Protein 6XRO (pdb70)

Solvent-accessible surface area: 9402 Å² total; per-residue (Å²): 216,83,20,6,89,29,0,135,91,26,37,71,27,0,67,89,16,32,91,30,2,111,131,104,26,41,134,70,11,4,82,168,35,0,20,20,59,58,94,103,28,104,163,51,148,89,11,55,67,22,4,5,33,0,4,31,44,112,87,21,10,107,72,8,17,93,20,0,109,90,1,0,1,8,0,8,121,119,45,28,40,40,62,0,75,68,0,14,86,56,0,4,64,74,4,0,112,31,2,45,126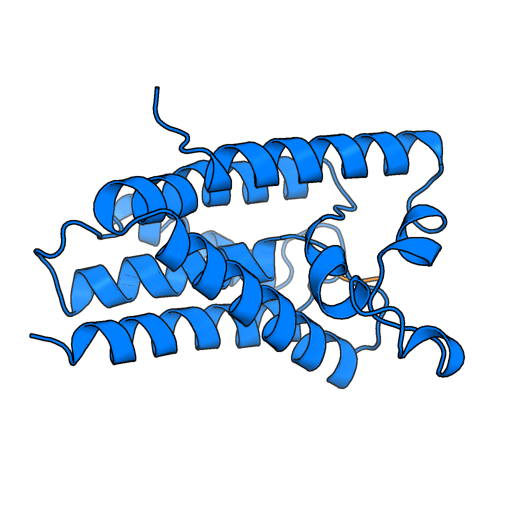,137,45,21,25,102,4,4,15,0,11,4,1,0,9,0,1,2,3,0,2,91,31,24,5,111,111,30,83,180,35,38,0,128,11,101,213,32,60,38,91,122,0,88,101,35,36,64,10,0,144,134,64,127,32,81,61,49,14,2,63,2,8,8,88,10,0,47,54,11,0,58,54,29,0,94,85,22,10,108,114,136,87,68,12

Structure (mmCIF, N/CA/C/O backbone):
data_6XRO
#
_entry.id   6XRO
#
_cell.length_a   111.710
_cell.length_b   111.710
_cell.length_c   124.380
_cell.angle_alpha   90.000
_cell.angle_beta   90.000
_cell.angle_gamma   120.000
#
_symmetry.space_group_name_H-M   'H 3 2'
#
loop_
_entity.id
_entity.type
_entity.pdbx_description
1 polymer 'Rhomboid protease GlpG'
2 polymer 'peptide boronate inhibitor'
3 non-polymer 'CHLORIDE ION'
4 non-polymer 'SODIUM ION'
5 water water
#
loop_
_atom_site.group_PDB
_atom_site.id
_atom_site.type_symbol
_atom_site.label_atom_id
_atom_site.label_alt_id
_atom_site.label_comp_id
_atom_site.label_asym_id
_atom_site.label_entity_id
_atom_site.label_seq_id
_atom_site.pdbx_PDB_ins_code
_atom_site.Cartn_x
_atom_site.Cartn_y
_atom_site.Cartn_z
_atom_site.occupancy
_atom_site.B_iso_or_equiv
_atom_site.auth_seq_id
_atom_site.auth_comp_id
_atom_site.auth_asym_id
_atom_site.auth_atom_id
_atom_site.pdbx_PDB_model_num
ATOM 1 N N . GLU A 1 26 ? -11.181 5.813 -37.247 1.00 60.62 91 GLU A N 1
ATOM 2 C CA . GLU A 1 26 ? -11.751 5.342 -35.987 1.00 70.80 91 GLU A CA 1
ATOM 3 C C . GLU A 1 26 ? -11.358 3.908 -35.657 1.00 62.13 91 GLU A C 1
ATOM 4 O O . GLU A 1 26 ? -10.286 3.437 -36.049 1.00 73.98 91 GLU A O 1
ATOM 10 N N . ARG A 1 27 ? -12.259 3.227 -34.943 1.00 59.12 92 ARG A N 1
ATOM 11 C CA . ARG A 1 27 ? -12.017 1.923 -34.329 1.00 69.87 92 ARG A CA 1
ATOM 12 C C . ARG A 1 27 ? -13.265 1.471 -33.572 1.00 69.12 92 ARG A C 1
ATOM 13 O O . ARG A 1 27 ? -13.688 0.315 -33.686 1.00 72.58 92 ARG A O 1
ATOM 21 N N . ALA A 1 28 ? -13.866 2.381 -32.805 1.00 57.79 93 ALA A N 1
ATOM 22 C CA . ALA A 1 28 ? -14.987 2.059 -31.922 1.00 62.50 93 ALA A CA 1
ATOM 23 C C . ALA A 1 28 ? -16.318 2.241 -32.658 1.00 48.94 93 ALA A C 1
ATOM 24 O O . ALA A 1 28 ? -16.745 3.373 -32.916 1.00 41.06 93 ALA A O 1
ATOM 26 N N . GLY A 1 29 ? -16.986 1.127 -32.976 1.00 36.77 94 GLY A N 1
ATOM 27 C CA . GLY A 1 29 ? -18.374 1.159 -33.385 1.00 31.23 94 GLY A CA 1
ATOM 28 C C . GLY A 1 29 ? -19.266 1.724 -32.295 1.00 30.94 94 GLY A C 1
ATOM 29 O O . GLY A 1 29 ? -18.820 2.014 -31.177 1.00 31.35 94 GLY A O 1
ATOM 30 N N . PRO A 1 30 ? -20.556 1.893 -32.596 1.00 31.85 95 PRO A N 1
ATOM 31 C CA . PRO A 1 30 ? -21.454 2.499 -31.600 1.00 20.45 95 PRO A CA 1
ATOM 32 C C . PRO A 1 30 ? -21.636 1.673 -30.331 1.00 27.95 95 PRO A C 1
ATOM 33 O O . PRO A 1 30 ? -21.764 2.252 -29.247 1.00 33.22 95 PRO A O 1
ATOM 37 N N . VAL A 1 31 ? -21.688 0.342 -30.423 1.00 27.38 96 VAL A N 1
ATOM 38 C CA . VAL A 1 31 ? -21.879 -0.457 -29.212 1.00 29.25 96 VAL A CA 1
ATOM 39 C C . VAL A 1 31 ? -20.640 -0.372 -28.325 1.00 22.21 96 VAL A C 1
ATOM 40 O O . VAL A 1 31 ? -20.735 -0.102 -27.123 1.00 22.31 96 VAL A O 1
ATOM 44 N N . THR A 1 32 ? -19.457 -0.581 -28.910 1.00 21.54 97 THR A N 1
ATOM 45 C CA . THR A 1 32 ? -18.218 -0.393 -28.157 1.00 25.37 97 THR A CA 1
ATOM 46 C C . THR A 1 32 ? -18.164 0.979 -27.497 1.00 25.57 97 THR A C 1
ATOM 47 O O . THR A 1 32 ? -17.824 1.102 -26.314 1.00 24.93 97 THR A O 1
ATOM 51 N N . TRP A 1 33 ? -18.536 2.015 -28.250 1.00 25.62 98 TRP A N 1
ATOM 52 C CA . TRP A 1 33 ? -18.454 3.393 -27.783 1.00 24.66 98 TRP A CA 1
ATOM 53 C C . TRP A 1 33 ? -19.428 3.660 -26.641 1.00 20.84 98 TRP A C 1
ATOM 54 O O . TRP A 1 33 ? -19.067 4.264 -25.628 1.00 24.00 98 TRP A O 1
ATOM 65 N N . VAL A 1 34 ? -20.681 3.239 -26.801 1.00 22.54 99 VAL A N 1
ATOM 66 C CA . VAL A 1 34 ? -21.706 3.588 -25.828 1.00 24.32 99 VAL A CA 1
ATOM 67 C C . VAL A 1 34 ? -21.443 2.902 -24.491 1.00 18.06 99 VAL A C 1
ATOM 68 O O . VAL A 1 34 ? -21.648 3.492 -23.431 1.00 17.71 99 VAL A O 1
ATOM 72 N N . MET A 1 35 ? -20.954 1.662 -24.519 1.00 18.99 100 MET A N 1
ATOM 73 C CA . MET A 1 35 ? -20.576 0.994 -23.278 1.00 20.80 100 MET A CA 1
ATOM 74 C C . MET A 1 35 ? -19.467 1.741 -22.540 1.00 21.28 100 MET A C 1
ATOM 75 O O . MET A 1 35 ? -19.533 1.895 -21.309 1.00 22.58 100 MET A O 1
ATOM 80 N N . MET A 1 36 ? -18.420 2.183 -23.268 1.00 21.41 101 MET A N 1
ATOM 81 C CA . MET A 1 36 ? -17.333 2.963 -22.652 1.00 24.05 101 MET A CA 1
ATOM 82 C C . MET A 1 36 ? -17.869 4.234 -22.006 1.00 23.48 101 MET A C 1
ATOM 83 O O . MET A 1 36 ? -17.619 4.511 -20.823 1.00 21.51 101 MET A O 1
ATOM 88 N N . ILE A 1 37 ? -18.637 5.006 -22.769 1.00 19.07 102 ILE A N 1
ATOM 89 C CA . ILE A 1 37 ? -19.280 6.201 -22.232 1.00 20.30 102 ILE A CA 1
ATOM 90 C C . ILE A 1 37 ? -20.096 5.863 -20.993 1.00 23.74 102 ILE A C 1
ATOM 91 O O . ILE A 1 37 ? -20.014 6.544 -19.963 1.00 25.54 102 ILE A O 1
ATOM 96 N N . ALA A 1 38 ? -20.908 4.801 -21.083 1.00 23.48 103 ALA A N 1
ATOM 97 C CA . ALA A 1 38 ? -21.778 4.432 -19.975 1.00 19.68 103 ALA A CA 1
ATOM 98 C C . ALA A 1 38 ? -20.977 4.066 -18.732 1.00 17.10 103 ALA A C 1
ATOM 99 O O . ALA A 1 38 ? -21.346 4.447 -17.621 1.00 22.70 103 ALA A O 1
ATOM 101 N N . CYS A 1 39 ? -19.881 3.323 -18.894 1.00 20.55 104 CYS A N 1
ATOM 102 C CA . CYS A 1 39 ? -19.054 2.976 -17.738 1.00 23.98 104 CYS A CA 1
ATOM 103 C C . CYS A 1 39 ? -18.399 4.210 -17.128 1.00 21.57 104 CYS A C 1
ATOM 104 O O . CYS A 1 39 ? -18.277 4.316 -15.896 1.00 17.32 104 CYS A O 1
ATOM 107 N N . VAL A 1 40 ? -17.990 5.158 -17.975 1.00 18.15 105 VAL A N 1
ATOM 108 C CA . VAL A 1 40 ? -17.345 6.367 -17.476 1.00 20.50 105 VAL A CA 1
ATOM 109 C C . VAL A 1 40 ? -18.348 7.228 -16.724 1.00 22.68 105 VAL A C 1
ATOM 110 O O . VAL A 1 40 ? -18.085 7.681 -15.602 1.00 19.12 105 VAL A O 1
ATOM 114 N N . VAL A 1 41 ? -19.526 7.440 -17.315 1.00 22.17 106 VAL A N 1
ATOM 115 C CA . VAL A 1 41 ? -20.562 8.213 -16.632 1.00 22.18 106 VAL A CA 1
ATOM 116 C C . VAL A 1 41 ? -20.905 7.592 -15.280 1.00 23.53 106 VAL A C 1
ATOM 117 O O . VAL A 1 41 ? -20.988 8.294 -14.266 1.00 22.51 106 VAL A O 1
ATOM 121 N N . VAL A 1 42 ? -21.130 6.268 -15.244 1.00 16.49 107 VAL A N 1
ATOM 122 C CA . VAL A 1 42 ? -21.439 5.629 -13.966 1.00 20.18 107 VAL A CA 1
ATOM 123 C C . VAL A 1 42 ? -20.290 5.816 -12.978 1.00 19.61 107 VAL A C 1
ATOM 124 O O . VAL A 1 42 ? -20.517 6.103 -11.800 1.00 16.61 107 VAL A O 1
ATOM 128 N N . PHE A 1 43 ? -19.043 5.642 -13.437 1.00 17.93 108 PHE A N 1
ATOM 129 C CA . PHE A 1 43 ? -17.889 5.782 -12.546 1.00 18.49 108 PHE A CA 1
ATOM 130 C C . PHE A 1 43 ? -17.822 7.181 -11.936 1.00 19.16 108 PHE A C 1
ATOM 131 O O . PHE A 1 43 ? -17.519 7.337 -10.745 1.00 17.94 108 PHE A O 1
ATOM 139 N N . ILE A 1 44 ? -18.086 8.212 -12.740 1.00 15.29 109 ILE A N 1
ATOM 140 C CA . ILE A 1 44 ? -18.133 9.574 -12.219 1.00 23.17 109 ILE A CA 1
ATOM 141 C C . ILE A 1 44 ? -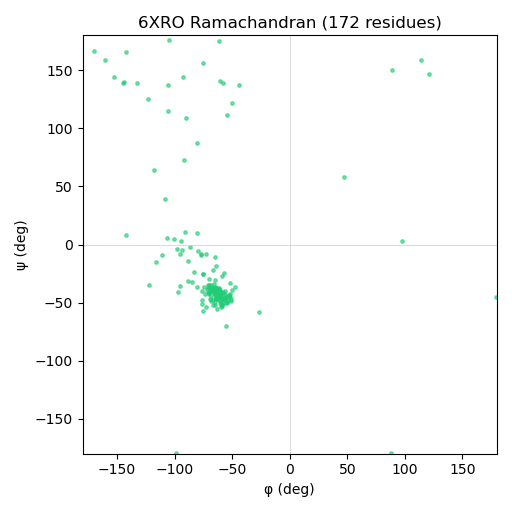19.209 9.697 -11.142 1.00 28.52 109 ILE A C 1
ATOM 142 O O . ILE A 1 44 ? -18.953 10.191 -10.030 1.00 22.50 109 ILE A O 1
ATOM 147 N N . ALA A 1 45 ? -20.432 9.252 -11.460 1.00 19.56 110 ALA A N 1
ATOM 148 C CA . ALA A 1 45 ? -21.515 9.232 -10.478 1.00 17.10 110 ALA A CA 1
ATOM 149 C C . ALA A 1 45 ? -21.082 8.574 -9.177 1.00 21.51 110 ALA A C 1
ATOM 150 O O . ALA A 1 45 ? -21.487 8.999 -8.089 1.00 23.78 110 ALA A O 1
ATOM 152 N N . MET A 1 46 ? -20.288 7.506 -9.273 1.00 16.27 111 MET A N 1
ATOM 153 C CA . MET A 1 46 ? -19.828 6.815 -8.080 1.00 15.90 111 MET A CA 1
ATOM 154 C C . MET A 1 46 ? -18.820 7.653 -7.298 1.00 24.08 111 MET A C 1
ATOM 155 O O . MET A 1 46 ? -18.784 7.573 -6.063 1.00 23.15 111 MET A O 1
ATOM 160 N N . GLN A 1 47 ? -17.974 8.440 -7.982 1.00 23.05 112 GLN A N 1
ATOM 161 C CA . GLN A 1 47 ? -17.046 9.307 -7.248 1.00 29.49 112 GLN A CA 1
ATOM 162 C C . GLN A 1 47 ? -17.794 10.433 -6.534 1.00 26.34 112 GLN A C 1
ATOM 163 O O . GLN A 1 47 ? -17.421 10.825 -5.425 1.00 33.34 112 GLN A O 1
ATOM 169 N N . ILE A 1 48 ? -18.850 10.962 -7.154 1.00 28.20 113 ILE A N 1
ATOM 170 C CA . ILE A 1 48 ? -19.617 12.049 -6.549 1.00 24.96 113 ILE A CA 1
ATOM 171 C C . ILE A 1 48 ? -20.456 11.530 -5.390 1.00 29.03 113 ILE A C 1
ATOM 172 O O . ILE A 1 48 ? -20.392 12.051 -4.270 1.00 33.51 113 ILE A O 1
ATOM 177 N N . LEU A 1 49 ? -21.266 10.497 -5.647 1.00 32.98 114 LEU A N 1
ATOM 178 C CA . LEU A 1 49 ? -22.235 9.989 -4.682 1.00 18.20 114 LEU A CA 1
ATOM 179 C C . LEU A 1 49 ? -21.683 8.922 -3.749 1.00 24.21 114 LEU A C 1
ATOM 180 O O . LEU A 1 49 ? -22.332 8.610 -2.740 1.00 23.84 114 LEU A O 1
ATOM 185 N N . GLY A 1 50 ? -20.526 8.347 -4.057 1.00 18.91 115 GLY A N 1
ATOM 186 C CA . GLY A 1 50 ? -20.117 7.154 -3.321 1.00 20.59 115 GLY A CA 1
ATOM 187 C C . GLY A 1 50 ? -20.643 5.897 -3.982 1.00 18.11 115 GLY A C 1
ATOM 188 O O . GLY A 1 50 ? -21.684 5.893 -4.635 1.00 20.74 115 GLY A O 1
ATOM 189 N N . ASP A 1 51 ? -19.884 4.807 -3.828 1.00 17.18 116 ASP A N 1
ATOM 190 C CA . ASP A 1 51 ? -20.196 3.557 -4.524 1.00 23.75 116 ASP A CA 1
ATOM 191 C C . ASP A 1 51 ? -21.568 3.003 -4.131 1.00 23.00 116 ASP A C 1
ATOM 192 O O . ASP A 1 51 ? -22.342 2.570 -4.993 1.00 24.35 116 ASP A O 1
ATOM 197 N N A GLN A 1 52 ? -21.881 2.997 -2.831 0.57 22.79 117 GLN A N 1
ATOM 198 N N B GLN A 1 52 ? -21.868 2.975 -2.834 0.43 22.81 117 GLN A N 1
ATOM 199 C CA A GLN A 1 52 ? -23.066 2.275 -2.368 0.57 25.00 117 GLN A CA 1
ATOM 200 C CA B GLN A 1 52 ? -23.070 2.279 -2.392 0.43 24.97 117 GLN A CA 1
ATOM 201 C C A GLN A 1 52 ? -24.354 2.967 -2.792 0.57 25.12 117 GLN A C 1
ATOM 202 C C B GLN A 1 52 ? -24.325 2.961 -2.911 0.43 25.14 117 GLN A C 1
ATOM 203 O O A GLN A 1 52 ? -25.359 2.293 -3.031 0.57 25.74 117 GLN A O 1
ATOM 204 O O B GLN A 1 52 ? -25.275 2.290 -3.328 0.43 25.26 117 GLN A O 1
ATOM 215 N N . GLU A 1 53 ? -24.342 4.295 -2.909 1.00 22.96 118 GLU A N 1
ATOM 216 C CA . GLU A 1 53 ? -25.505 5.001 -3.437 1.00 25.91 118 GLU A CA 1
ATOM 217 C C . GLU A 1 53 ? -25.793 4.607 -4.880 1.00 27.79 118 GLU A C 1
ATOM 218 O O . GLU A 1 53 ? -26.960 4.564 -5.286 1.00 21.45 118 GLU A O 1
ATOM 224 N N . VAL A 1 54 ? -24.752 4.324 -5.673 1.00 20.91 119 VAL A N 1
ATOM 225 C CA . VAL A 1 54 ? -24.990 3.887 -7.044 1.00 22.96 119 VAL A CA 1
ATOM 226 C C . VAL A 1 54 ? -25.344 2.402 -7.077 1.00 18.96 119 VAL A C 1
ATOM 227 O O . VAL A 1 54 ? -26.195 1.983 -7.861 1.00 21.15 119 VAL A O 1
ATOM 231 N N . MET A 1 55 ? -24.727 1.588 -6.219 1.00 19.96 120 MET A N 1
ATOM 232 C CA . MET A 1 55 ? -25.195 0.214 -6.043 1.00 22.27 120 MET A CA 1
ATOM 233 C C . MET A 1 55 ? -26.691 0.155 -5.742 1.00 33.24 120 MET A C 1
ATOM 234 O O . MET A 1 55 ? -27.405 -0.706 -6.272 1.00 30.77 120 MET A O 1
ATOM 239 N N . LEU A 1 56 ? -27.181 1.056 -4.883 1.00 27.53 121 LEU A N 1
ATOM 240 C CA . LEU A 1 56 ? -28.603 1.084 -4.550 1.00 33.55 121 LEU A CA 1
ATOM 241 C C . LEU A 1 56 ? -29.483 1.133 -5.783 1.00 28.92 121 LEU A C 1
ATOM 242 O O . LEU A 1 56 ? -30.579 0.560 -5.786 1.00 29.95 121 LEU A O 1
ATOM 247 N N . TRP A 1 57 ? -29.027 1.791 -6.841 1.00 24.78 122 TRP A N 1
ATOM 248 C CA . TRP A 1 57 ? -29.832 1.916 -8.051 1.00 25.22 122 TRP A CA 1
ATOM 249 C C . TRP A 1 57 ? -29.515 0.863 -9.101 1.00 27.91 122 TRP A C 1
ATOM 250 O O . TRP A 1 57 ? -30.428 0.391 -9.785 1.00 29.22 122 TRP A O 1
ATOM 261 N N . LEU A 1 58 ? -28.248 0.465 -9.241 1.00 25.79 123 LEU A N 1
ATOM 262 C CA . LEU A 1 58 ? -27.827 -0.328 -10.385 1.00 21.15 123 LEU A CA 1
ATOM 263 C C . LEU A 1 58 ? -27.460 -1.761 -10.038 1.00 19.13 123 LEU A C 1
ATOM 264 O O . LEU A 1 58 ? -27.234 -2.555 -10.953 1.00 24.33 123 LEU A O 1
ATOM 269 N N . ALA A 1 59 ? -27.375 -2.113 -8.761 1.00 18.41 124 ALA A N 1
ATOM 270 C CA . ALA A 1 59 ? -26.902 -3.440 -8.407 1.00 21.45 124 ALA A CA 1
ATOM 271 C C . ALA A 1 59 ? -27.977 -4.492 -8.661 1.00 22.49 124 ALA A C 1
ATOM 272 O O . ALA A 1 59 ? -29.179 -4.200 -8.702 1.00 21.63 124 ALA A O 1
ATOM 274 N N . TRP A 1 60 ? -27.518 -5.726 -8.848 1.00 18.19 125 TRP A N 1
ATOM 275 C CA . TRP A 1 60 ? -28.376 -6.901 -8.855 1.00 22.07 125 TRP A CA 1
ATOM 276 C C . TRP A 1 60 ? -29.359 -6.793 -7.696 1.00 24.03 125 TRP A C 1
ATOM 277 O O . TRP A 1 60 ? -28.955 -6.403 -6.594 1.00 19.79 125 TRP A O 1
ATOM 288 N N . PRO A 1 61 ? -30.649 -7.125 -7.892 1.00 26.81 126 PRO A N 1
ATOM 289 C CA . PRO A 1 61 ? -31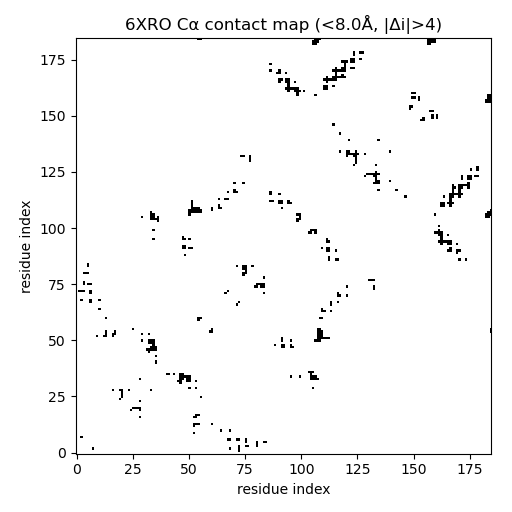.624 -6.936 -6.809 1.00 23.90 126 PRO A CA 1
ATOM 290 C C . PRO A 1 61 ? -31.148 -7.543 -5.503 1.00 22.00 126 PRO A C 1
ATOM 291 O O . PRO A 1 61 ? -30.838 -8.734 -5.438 1.00 24.67 126 PRO A O 1
ATOM 295 N N . PHE A 1 62 ? -31.044 -6.721 -4.467 1.00 24.87 127 PHE A N 1
ATOM 296 C CA . PHE A 1 62 ? -30.576 -7.178 -3.168 1.00 32.71 127 PHE A CA 1
ATOM 297 C C . PHE A 1 62 ? -31.715 -7.258 -2.171 1.00 30.33 127 PHE A C 1
ATOM 298 O O . PHE A 1 62 ? -31.485 -7.551 -0.994 1.00 32.51 127 PHE A O 1
ATOM 306 N N . ASP A 1 63 ? -32.938 -7.030 -2.625 1.00 31.56 128 ASP A N 1
ATOM 307 C CA . ASP A 1 63 ? -34.127 -7.102 -1.816 1.00 37.70 128 ASP A CA 1
ATOM 308 C C . ASP A 1 63 ? -35.230 -7.646 -2.708 1.00 33.85 128 ASP A C 1
ATOM 309 O O . ASP A 1 63 ? -35.324 -7.244 -3.881 1.00 40.40 128 ASP A O 1
ATOM 314 N N . PRO A 1 64 ? -36.075 -8.549 -2.186 1.00 41.31 129 PRO A N 1
ATOM 315 C CA . PRO A 1 64 ? -37.206 -9.068 -2.986 1.00 29.09 129 PRO A CA 1
ATOM 316 C C . PRO A 1 64 ? -38.008 -7.993 -3.680 1.00 36.77 129 PRO A C 1
ATOM 317 O O . PRO A 1 64 ? -38.444 -8.183 -4.820 1.00 35.87 129 PRO A O 1
ATOM 321 N N . THR A 1 65 ? -38.182 -6.844 -3.035 1.00 27.08 130 THR A N 1
ATOM 322 C CA . THR A 1 65 ? -38.916 -5.757 -3.651 1.00 25.11 130 THR A CA 1
ATOM 323 C C . THR A 1 65 ? -38.238 -5.184 -4.899 1.00 41.36 130 THR A C 1
ATOM 324 O O . THR A 1 65 ? -38.875 -4.402 -5.622 1.00 33.46 130 THR A O 1
ATOM 328 N N . LEU A 1 66 ? -36.985 -5.551 -5.193 1.00 27.63 131 LEU A N 1
ATOM 329 C CA . LEU A 1 66 ? -36.306 -4.994 -6.361 1.00 27.67 131 LEU A CA 1
ATOM 330 C C . LEU A 1 66 ? -36.316 -5.954 -7.544 1.00 32.80 131 LEU A C 1
ATOM 331 O O . LEU A 1 66 ? -35.719 -5.650 -8.585 1.00 26.40 131 LEU A O 1
ATOM 336 N N . LYS A 1 67 ? -37.004 -7.095 -7.413 1.00 30.64 132 LYS A N 1
ATOM 337 C CA . LYS A 1 67 ? -36.914 -8.162 -8.399 1.00 25.75 132 LYS A CA 1
ATOM 338 C C . LYS A 1 67 ? -37.507 -7.774 -9.748 1.00 30.35 132 LYS A C 1
ATOM 339 O O . LYS A 1 67 ? -37.125 -8.366 -10.762 1.00 29.09 132 LYS A O 1
ATOM 345 N N . PHE A 1 68 ? -38.402 -6.784 -9.804 1.00 37.29 133 PHE A N 1
ATOM 346 C CA . PHE A 1 68 ? -39.005 -6.405 -11.078 1.00 32.64 133 PHE A CA 1
ATOM 347 C C . PHE A 1 68 ? -38.296 -5.242 -11.763 1.00 43.28 133 PHE A C 1
ATOM 348 O O . PHE A 1 68 ? -38.624 -4.930 -12.917 1.00 41.37 133 PHE A O 1
ATOM 356 N N . GLU A 1 69 ? -37.342 -4.598 -11.085 1.00 38.68 134 GLU A N 1
ATOM 357 C CA . GLU A 1 69 ? -36.503 -3.572 -11.693 1.00 28.51 134 GLU A CA 1
ATOM 358 C C . GLU A 1 69 ? -35.515 -4.265 -12.625 1.00 32.93 134 GLU A C 1
ATOM 359 O O . GLU A 1 69 ? -34.400 -4.634 -12.220 1.00 27.47 134 GLU A O 1
ATOM 365 N N A PHE A 1 70 ? -35.934 -4.406 -13.891 0.46 27.61 135 PHE A N 1
ATOM 366 N N B PHE A 1 70 ? -35.907 -4.438 -13.885 0.54 27.58 135 PHE A N 1
ATOM 367 C CA A PHE A 1 70 ? -35.308 -5.328 -14.836 0.46 29.03 135 PHE A CA 1
ATOM 368 C CA B PHE A 1 70 ? -35.233 -5.399 -14.747 0.54 29.04 135 PHE A CA 1
ATOM 369 C C A PHE A 1 70 ? -33.879 -4.933 -15.175 0.46 26.10 135 PHE A C 1
ATOM 370 C C B PHE A 1 70 ? -33.869 -4.936 -15.237 0.54 26.08 135 PHE A C 1
ATOM 371 O O A PHE A 1 70 ? -33.040 -5.812 -15.402 0.46 24.31 135 PHE A O 1
ATOM 372 O O B PHE A 1 70 ? -33.059 -5.783 -15.628 0.54 24.51 135 PHE A O 1
ATOM 387 N N . TRP A 1 71 ? -33.582 -3.630 -15.215 1.00 29.80 136 TRP A N 1
ATOM 388 C CA . TRP A 1 71 ? -32.238 -3.180 -15.578 1.00 22.48 136 TRP A CA 1
ATOM 389 C C . TRP A 1 71 ? -31.161 -3.764 -14.656 1.00 18.15 136 TRP A C 1
ATOM 390 O O . TRP A 1 71 ? -30.030 -3.971 -15.098 1.00 19.76 136 TRP A O 1
ATOM 401 N N . ARG A 1 72 ? -31.495 -4.046 -13.387 1.00 22.53 137 ARG A N 1
ATOM 402 C CA . ARG A 1 72 ? -30.509 -4.515 -12.406 1.00 24.21 137 ARG A CA 1
ATOM 403 C C . ARG A 1 72 ? -29.807 -5.807 -12.823 1.00 26.62 137 ARG A C 1
ATOM 404 O O . ARG A 1 72 ? -28.690 -6.076 -12.362 1.00 17.56 137 ARG A O 1
ATOM 412 N N . TYR A 1 73 ? -30.452 -6.646 -13.642 1.00 20.71 138 TYR A N 1
ATOM 413 C CA . TYR A 1 73 ? -29.822 -7.910 -14.011 1.00 21.60 138 TYR A CA 1
ATOM 414 C C . TYR A 1 73 ? -28.681 -7.693 -14.985 1.00 20.95 138 TYR A C 1
ATOM 415 O O . TYR A 1 73 ? -27.904 -8.621 -15.237 1.00 17.73 138 TYR A O 1
ATOM 424 N N . PHE A 1 74 ? -28.537 -6.472 -15.480 1.00 17.23 139 PHE A N 1
ATOM 425 C CA . PHE A 1 74 ? -27.493 -6.093 -16.412 1.00 22.94 139 PHE A CA 1
ATOM 426 C C . PHE A 1 74 ? -26.615 -4.958 -15.907 1.00 19.39 139 PHE A C 1
ATOM 427 O O . PHE A 1 74 ? -25.414 -4.972 -16.165 1.00 16.13 139 PHE A O 1
ATOM 435 N N . THR A 1 75 ? -27.166 -4.000 -15.175 1.00 14.14 140 THR A N 1
ATOM 436 C CA . THR A 1 75 ? -26.417 -2.784 -14.916 1.00 21.83 140 THR A CA 1
ATOM 437 C C . THR A 1 75 ? -25.335 -2.954 -13.852 1.00 23.69 140 THR A C 1
ATOM 438 O O . THR A 1 75 ? -24.543 -2.025 -13.666 1.00 17.95 140 THR A O 1
ATOM 442 N N . HIS A 1 76 ? -25.282 -4.101 -13.150 1.00 13.69 141 HIS A N 1
ATOM 443 C CA . HIS A 1 76 ? -24.143 -4.384 -12.276 1.00 18.63 141 HIS A CA 1
ATOM 444 C C . HIS A 1 76 ? -22.816 -4.337 -13.048 1.00 20.63 141 HIS A C 1
ATOM 445 O O . HIS A 1 76 ? -21.757 -4.076 -12.460 1.00 16.15 141 HIS A O 1
ATOM 452 N N . ALA A 1 77 ? -22.855 -4.566 -14.364 1.00 15.24 142 ALA A N 1
ATOM 453 C CA . ALA A 1 77 ? -21.658 -4.578 -15.194 1.00 15.91 142 ALA A CA 1
ATOM 454 C C . ALA A 1 77 ? -21.124 -3.185 -15.523 1.00 17.07 142 ALA A C 1
ATOM 455 O O . ALA A 1 77 ? -20.015 -3.084 -16.062 1.00 14.29 142 ALA A O 1
ATOM 457 N N . LEU A 1 78 ? -21.869 -2.129 -15.208 1.00 14.05 143 LEU A N 1
ATOM 458 C CA . LEU A 1 78 ? -21.501 -0.753 -15.532 1.00 21.66 143 LEU A CA 1
ATOM 459 C C . LEU A 1 78 ? -20.756 -0.062 -14.402 1.00 19.99 143 LEU A C 1
ATOM 460 O O . LEU A 1 78 ? -20.331 1.076 -14.577 1.00 19.45 143 LEU A O 1
ATOM 465 N N . MET A 1 79 ? -20.610 -0.719 -13.254 1.00 23.07 144 MET A N 1
ATOM 466 C CA . MET A 1 79 ? -20.047 -0.135 -12.049 1.00 17.15 144 MET A CA 1
ATOM 467 C C . MET A 1 79 ? -18.642 -0.664 -11.812 1.00 20.69 144 MET A C 1
ATOM 468 O O . MET A 1 79 ? -18.387 -1.864 -11.940 1.00 17.56 144 MET A O 1
ATOM 473 N N . HIS A 1 80 ? -17.743 0.227 -11.438 1.00 17.52 145 HIS A N 1
ATOM 474 C CA . HIS A 1 80 ? -16.376 -0.147 -11.131 1.00 20.69 145 HIS A CA 1
ATOM 475 C C . HIS A 1 80 ? -15.970 0.493 -9.816 1.00 19.05 145 HIS A C 1
ATOM 476 O O . HIS A 1 80 ? -16.295 1.649 -9.552 1.00 20.86 145 HIS A O 1
ATOM 483 N N . PHE A 1 81 ? -15.262 -0.268 -8.992 1.00 20.31 146 PHE A N 1
ATOM 484 C CA . PHE A 1 81 ? -14.884 0.187 -7.664 1.00 21.65 146 PHE A CA 1
ATOM 485 C C . PHE A 1 81 ? -13.466 0.745 -7.604 1.00 20.77 146 PHE A C 1
ATOM 486 O O . PHE A 1 81 ? -13.043 1.237 -6.554 1.00 24.59 146 PHE A O 1
ATOM 494 N N . SER A 1 82 ? -12.727 0.694 -8.701 1.00 20.35 147 SER A N 1
ATOM 495 C CA . SER A 1 82 ? -11.343 1.129 -8.684 1.00 24.88 147 SER A CA 1
ATOM 496 C C . SER A 1 82 ? -10.954 1.596 -10.074 1.00 25.19 147 SER A C 1
ATOM 497 O O . SER A 1 82 ? -11.396 1.040 -11.085 1.00 25.23 147 SER A O 1
ATOM 500 N N . LEU A 1 83 ? -10.121 2.632 -10.093 1.00 24.74 148 LEU A N 1
ATOM 501 C CA . LEU A 1 83 ? -9.620 3.212 -11.328 1.00 20.10 148 LEU A CA 1
ATOM 502 C C . LEU A 1 83 ? -8.877 2.182 -12.170 1.00 23.42 148 LEU A C 1
ATOM 503 O O . LEU A 1 83 ? -8.987 2.166 -13.403 1.00 22.40 148 LEU A O 1
ATOM 508 N N . MET A 1 84 ? -8.079 1.339 -11.528 1.00 24.93 149 MET A N 1
ATOM 509 C CA . MET A 1 84 ? -7.274 0.416 -12.311 1.00 30.10 149 MET A CA 1
ATOM 510 C C . MET A 1 84 ? -8.153 -0.625 -13.001 1.00 30.45 149 MET A C 1
ATOM 511 O O . MET A 1 84 ? -7.877 -0.994 -14.152 1.00 23.66 149 MET A O 1
ATOM 519 N N . HIS A 1 85 ? -9.255 -1.049 -12.356 1.00 21.06 150 HIS A N 1
ATOM 520 C CA . HIS A 1 85 ? -10.129 -2.036 -12.980 1.00 25.45 150 HIS A CA 1
ATOM 521 C C . HIS A 1 85 ? -10.977 -1.433 -14.099 1.00 19.04 150 HIS A C 1
ATOM 522 O O . HIS A 1 85 ? -11.171 -2.085 -15.131 1.00 20.62 150 HIS A O 1
ATOM 529 N N . ILE A 1 86 ? -11.440 -0.184 -13.971 1.00 15.42 151 ILE A N 1
ATOM 530 C CA . ILE A 1 86 ? -12.184 0.376 -15.095 1.00 17.74 151 ILE A CA 1
ATOM 531 C C . ILE A 1 86 ? -11.257 0.571 -16.288 1.00 18.67 151 ILE A C 1
ATOM 532 O O . ILE A 1 86 ? -11.617 0.250 -17.427 1.00 19.63 151 ILE A O 1
ATOM 537 N N . LEU A 1 87 ? -10.023 1.012 -16.042 1.00 26.89 152 LEU A N 1
ATOM 538 C CA . LEU A 1 87 ? -9.077 1.220 -17.135 1.00 22.55 152 LEU A CA 1
ATOM 539 C C . LEU A 1 87 ? -8.750 -0.088 -17.854 1.00 14.90 152 LEU A C 1
ATOM 540 O O . LEU A 1 87 ? -8.779 -0.154 -19.085 1.00 16.73 152 LEU A O 1
ATOM 545 N N . PHE A 1 88 ? -8.449 -1.149 -17.112 1.00 17.10 153 PHE A N 1
ATOM 546 C CA . PHE A 1 88 ? -8.135 -2.409 -17.788 1.00 19.61 153 PHE A CA 1
ATOM 547 C C . PHE A 1 88 ? -9.365 -3.039 -18.440 1.00 20.94 153 PHE A C 1
ATOM 548 O O . PHE A 1 88 ? -9.267 -3.567 -19.554 1.00 17.08 153 PHE A O 1
ATOM 556 N N . ASN A 1 89 ? -10.522 -3.018 -17.762 1.00 15.26 154 ASN A N 1
ATOM 557 C CA . ASN A 1 89 ? -11.744 -3.542 -18.373 1.00 16.76 154 ASN A CA 1
ATOM 558 C C . ASN A 1 89 ? -12.067 -2.797 -19.660 1.00 13.34 154 ASN A C 1
ATOM 559 O O . ASN A 1 89 ? -12.334 -3.410 -20.696 1.00 17.35 154 ASN A O 1
ATOM 564 N N . LEU A 1 90 ? -12.015 -1.472 -19.626 1.00 16.64 155 LEU A N 1
ATOM 565 C CA . LEU A 1 90 ? -12.387 -0.741 -20.823 1.00 16.72 155 LEU A CA 1
ATOM 566 C C . LEU A 1 90 ? -11.352 -0.921 -21.920 1.00 21.88 155 LEU A C 1
ATOM 567 O O . LEU A 1 90 ? -11.704 -0.889 -23.104 1.00 24.05 155 LEU A O 1
ATOM 572 N N . LEU A 1 91 ? -10.084 -1.134 -21.553 1.00 18.32 156 LEU A N 1
ATOM 573 C CA . LEU A 1 91 ? -9.056 -1.394 -22.559 1.00 21.87 156 LEU A CA 1
ATOM 574 C C . LEU A 1 91 ? -9.331 -2.703 -23.288 1.00 18.28 156 LEU A C 1
ATOM 575 O O . LEU A 1 91 ? -9.338 -2.752 -24.525 1.00 27.22 156 LEU A O 1
ATOM 580 N N . TRP A 1 92 ? -9.536 -3.781 -22.528 1.00 15.66 157 TRP A N 1
ATOM 581 C CA . TRP A 1 92 ? -9.912 -5.072 -23.105 1.00 21.35 157 TRP A CA 1
ATOM 582 C C . TRP A 1 92 ? -11.232 -4.989 -23.866 1.00 22.34 157 TRP A C 1
ATOM 583 O O . TRP A 1 92 ? -11.366 -5.563 -24.950 1.00 19.67 157 TRP A O 1
ATOM 594 N N . TRP A 1 93 ? -12.229 -4.300 -23.298 1.00 22.55 158 TRP A N 1
ATOM 595 C CA . TRP A 1 93 ? -13.503 -4.139 -23.992 1.00 21.99 158 TRP A CA 1
ATOM 596 C C . TRP A 1 93 ? -13.308 -3.381 -25.298 1.00 27.43 158 TRP A C 1
ATOM 597 O O . TRP A 1 93 ? -13.837 -3.780 -26.344 1.00 23.30 158 TRP A O 1
ATOM 608 N N . TRP A 1 94 ? -12.553 -2.275 -25.250 1.00 19.50 159 TRP A N 1
ATOM 609 C CA . TRP A 1 94 ? -12.263 -1.516 -26.463 1.00 24.17 159 TRP A CA 1
ATOM 610 C C . TRP A 1 94 ? -11.618 -2.396 -27.527 1.00 28.77 159 TRP A C 1
ATOM 611 O O . TRP A 1 94 ? -12.001 -2.336 -28.701 1.00 21.01 159 TRP A O 1
ATOM 622 N N . TYR A 1 95 ? -10.644 -3.225 -27.136 1.00 19.11 160 TYR A N 1
ATOM 623 C CA . TYR A 1 95 ? -9.914 -4.025 -28.118 1.00 27.81 160 TYR A CA 1
ATOM 624 C C . TYR A 1 95 ? -10.729 -5.209 -28.620 1.00 23.74 160 TYR A C 1
ATOM 625 O O . TYR A 1 95 ? -10.900 -5.390 -29.828 1.00 22.84 160 TYR A O 1
ATOM 634 N N . LEU A 1 96 ? -11.175 -6.067 -27.706 1.00 23.16 161 LEU A N 1
ATOM 635 C CA . LEU A 1 96 ? -11.880 -7.273 -28.116 1.00 22.47 161 LEU A CA 1
ATOM 636 C C . LEU A 1 96 ? -13.302 -6.948 -28.534 1.00 24.63 161 LEU A C 1
ATOM 637 O O . LEU A 1 96 ? -13.743 -7.352 -29.617 1.00 26.28 161 LEU A O 1
ATOM 642 N N . GLY A 1 97 ? -14.035 -6.220 -27.683 1.00 29.23 162 GLY A N 1
ATOM 643 C CA . GLY A 1 97 ? -15.340 -5.717 -28.092 1.00 22.52 162 GLY A CA 1
ATOM 644 C C . GLY A 1 97 ? -15.279 -4.990 -29.421 1.00 27.59 162 GLY A C 1
ATOM 645 O O . GLY A 1 97 ? -16.080 -5.247 -30.318 1.00 25.53 162 GLY A O 1
ATOM 646 N N . GLY A 1 98 ? -14.297 -4.097 -29.582 1.00 29.34 163 GLY A N 1
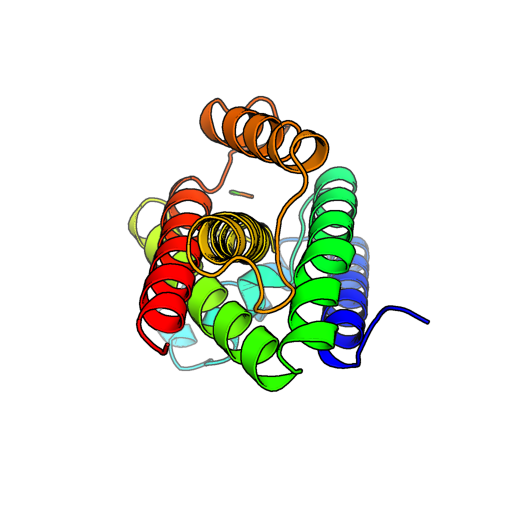ATOM 647 C CA . GLY A 1 98 ? -14.165 -3.374 -30.843 1.00 25.94 163 GLY A CA 1
ATOM 648 C C . GLY A 1 98 ? -13.917 -4.290 -32.031 1.00 26.71 163 GLY A C 1
ATOM 649 O O . GLY A 1 98 ? -14.462 -4.078 -33.116 1.00 26.83 163 GLY A O 1
ATOM 650 N N . ALA A 1 99 ? -13.104 -5.330 -31.841 1.00 27.22 164 ALA A N 1
ATOM 651 C CA . ALA A 1 99 ? -12.884 -6.298 -32.909 1.00 34.16 164 ALA A CA 1
ATOM 652 C C . ALA A 1 99 ? -14.171 -7.052 -33.253 1.00 28.01 164 ALA A C 1
ATOM 653 O O . ALA A 1 99 ? -14.539 -7.162 -34.426 1.00 38.79 164 ALA A O 1
ATOM 655 N N . VAL A 1 100 ? -14.871 -7.580 -32.250 1.00 26.11 165 VAL A N 1
ATOM 656 C CA . VAL A 1 100 ? -16.097 -8.335 -32.523 1.00 31.43 165 VAL A CA 1
ATOM 657 C C . VAL A 1 100 ? -17.085 -7.495 -33.330 1.00 29.10 165 VAL A C 1
ATOM 658 O O . VAL A 1 100 ? -17.653 -7.962 -34.321 1.00 35.26 165 VAL A O 1
ATOM 662 N N . GLU A 1 101 ? -17.290 -6.240 -32.930 1.00 26.80 166 GLU A N 1
ATOM 663 C CA . GLU A 1 101 ? -18.259 -5.387 -33.617 1.00 30.78 166 GLU A CA 1
ATOM 664 C C . GLU A 1 101 ? -17.872 -5.153 -35.075 1.00 45.31 166 GLU A C 1
ATOM 665 O O . GLU A 1 101 ? -18.725 -5.221 -35.970 1.00 42.78 166 GLU A O 1
ATOM 671 N N . LYS A 1 102 ? -16.592 -4.884 -35.335 1.00 36.69 167 LYS A N 1
ATOM 672 C CA . LYS A 1 102 ? -16.184 -4.538 -36.688 1.00 41.34 167 LYS A CA 1
ATOM 673 C C . LYS A 1 102 ? -16.267 -5.747 -37.613 1.00 34.86 167 LYS A C 1
ATOM 674 O O . LYS A 1 102 ? -16.718 -5.626 -38.754 1.00 36.76 167 LYS A O 1
ATOM 680 N N . ARG A 1 103 ? -15.857 -6.921 -37.139 1.00 35.82 168 ARG A N 1
ATOM 681 C CA . ARG A 1 103 ? -15.803 -8.088 -38.012 1.00 39.63 168 ARG A CA 1
ATOM 682 C C . ARG A 1 103 ? -17.121 -8.858 -38.052 1.00 41.58 168 ARG A C 1
ATOM 683 O O . ARG A 1 103 ? -17.445 -9.453 -39.086 1.00 40.16 168 ARG A O 1
ATOM 691 N N . LEU A 1 104 ? -17.889 -8.863 -36.952 1.00 38.91 169 LEU A N 1
ATOM 692 C CA . LEU A 1 104 ? -19.107 -9.655 -36.844 1.00 28.17 169 LEU A CA 1
ATOM 693 C C . LEU A 1 104 ? -20.382 -8.835 -36.695 1.00 28.41 169 LEU A C 1
ATOM 694 O O . LEU A 1 104 ? -21.469 -9.398 -36.860 1.00 33.50 169 LEU A O 1
ATOM 699 N N . GLY A 1 105 ? -20.295 -7.554 -36.373 1.00 32.96 170 GLY A N 1
ATOM 700 C CA . GLY A 1 105 ? -21.470 -6.706 -36.341 1.00 25.18 170 GLY A CA 1
ATOM 701 C C . GLY A 1 105 ? -21.789 -6.219 -34.933 1.00 27.92 170 GLY A C 1
ATOM 702 O O . GLY A 1 105 ? -21.404 -6.814 -33.929 1.00 27.01 170 GLY A O 1
ATOM 703 N N . SER A 1 106 ? -22.542 -5.111 -34.879 1.00 24.79 171 SER A N 1
ATOM 704 C CA . SER A 1 106 ? -23.004 -4.570 -33.609 1.00 27.68 171 SER A CA 1
ATOM 705 C C . SER A 1 106 ? -23.881 -5.559 -32.850 1.00 31.82 171 SER A C 1
ATOM 706 O O . SER A 1 106 ? -23.750 -5.698 -31.624 1.00 27.68 171 SER A O 1
ATOM 709 N N . GLY A 1 107 ? -24.791 -6.242 -33.553 1.00 23.96 172 GLY A N 1
ATOM 710 C CA . GLY A 1 107 ? -25.743 -7.104 -32.866 1.00 16.91 172 GLY A CA 1
ATOM 711 C C . GLY A 1 107 ? -25.077 -8.278 -32.169 1.00 19.78 172 GLY A C 1
ATOM 712 O O . GLY A 1 107 ? -25.498 -8.693 -31.086 1.00 21.50 172 GLY A O 1
ATOM 713 N N . LYS A 1 108 ? -24.036 -8.835 -32.786 1.00 17.84 173 LYS A N 1
ATOM 714 C CA . LYS A 1 108 ? -23.294 -9.929 -32.167 1.00 17.37 173 LYS A CA 1
ATOM 715 C C . LYS A 1 108 ? -22.674 -9.486 -30.840 1.00 23.60 173 LYS A C 1
ATOM 716 O O . LYS A 1 108 ? -22.744 -10.200 -29.832 1.00 21.58 173 LYS A O 1
ATOM 722 N N . LEU A 1 109 ? -22.064 -8.297 -30.826 1.00 20.89 174 LEU A N 1
ATOM 723 C CA . LEU A 1 109 ? -21.500 -7.750 -29.593 1.00 22.97 174 LEU A CA 1
ATOM 724 C C . LEU A 1 109 ? -22.584 -7.497 -28.559 1.00 21.69 174 LEU A C 1
ATOM 725 O O . LEU A 1 109 ? -22.366 -7.727 -27.366 1.00 16.69 174 LEU A O 1
ATOM 730 N N . ILE A 1 110 ? -23.755 -7.011 -29.003 1.00 19.28 175 ILE A N 1
ATOM 731 C CA . ILE A 1 110 ? -24.893 -6.809 -28.107 1.00 19.27 175 ILE A CA 1
ATOM 732 C C . ILE A 1 110 ? -25.268 -8.110 -27.394 1.00 16.90 175 ILE A C 1
ATOM 733 O O . ILE A 1 110 ? -25.466 -8.125 -26.170 1.00 21.30 175 ILE A O 1
ATOM 738 N N . VAL A 1 111 ? -25.368 -9.222 -28.135 1.00 14.53 176 VAL A N 1
ATOM 739 C CA . VAL A 1 111 ? -25.896 -10.439 -27.514 1.00 14.97 176 VAL A CA 1
ATOM 740 C C . VAL A 1 111 ? -24.848 -11.094 -26.625 1.00 17.39 176 VAL A C 1
ATOM 741 O O . VAL A 1 111 ? -25.166 -11.573 -25.533 1.00 17.52 176 VAL A O 1
ATOM 748 N N . ILE A 1 112 ? -23.585 -11.120 -27.053 1.00 17.75 177 ILE A N 1
ATOM 749 C CA . ILE A 1 112 ? -22.523 -11.541 -26.141 1.00 19.60 177 ILE A CA 1
ATOM 750 C C . ILE A 1 112 ? -22.615 -10.759 -24.832 1.00 15.40 177 ILE A C 1
ATOM 751 O O . ILE A 1 112 ? -22.619 -11.330 -23.733 1.00 15.62 177 ILE A O 1
ATOM 756 N N . THR A 1 113 ? -22.734 -9.440 -24.937 1.00 17.83 178 THR A N 1
ATOM 757 C CA . THR A 1 113 ? -22.742 -8.599 -23.744 1.00 19.19 178 THR A CA 1
ATOM 758 C C . THR A 1 113 ? -23.951 -8.884 -22.861 1.00 16.07 178 THR A C 1
ATOM 759 O O . THR A 1 113 ? -23.811 -9.003 -21.639 1.00 16.93 178 THR A O 1
ATOM 763 N N . LEU A 1 114 ? -25.159 -8.963 -23.457 1.00 14.73 179 LEU A N 1
ATOM 764 C CA . LEU A 1 114 ? -26.364 -9.257 -22.669 1.00 11.90 179 LEU A CA 1
ATOM 765 C C . LEU A 1 114 ? -26.256 -10.596 -21.972 1.00 15.61 179 LEU A C 1
ATOM 766 O O . LEU A 1 114 ? -26.631 -10.729 -20.797 1.00 23.61 179 LEU A O 1
ATOM 771 N N . ILE A 1 115 ? -25.780 -11.614 -22.689 1.00 14.40 180 ILE A N 1
ATOM 772 C CA . ILE A 1 115 ? -25.786 -12.963 -22.141 1.00 16.68 180 ILE A CA 1
ATOM 773 C C . ILE A 1 115 ? -24.718 -13.098 -21.071 1.00 16.93 180 ILE A C 1
ATOM 774 O O . ILE A 1 115 ? -24.948 -13.696 -20.015 1.00 14.21 180 ILE A O 1
ATOM 779 N N . SER A 1 116 ? -23.529 -12.551 -21.319 1.00 14.96 181 SER A N 1
ATOM 780 C CA . SER A 1 116 ? -22.481 -12.680 -20.310 1.00 23.43 181 SER A CA 1
ATOM 781 C C . SER A 1 116 ? -22.802 -11.848 -19.074 1.00 13.03 181 SER A C 1
ATOM 782 O O . SER A 1 116 ? -22.552 -12.295 -17.950 1.00 18.38 181 SER A O 1
ATOM 785 N N . ALA A 1 117 ? -23.389 -10.659 -19.248 1.00 10.56 182 ALA A N 1
ATOM 786 C CA . ALA A 1 117 ? -23.700 -9.848 -18.069 1.00 15.89 182 ALA A CA 1
ATOM 787 C C . ALA A 1 117 ? -24.760 -10.515 -17.214 1.00 14.49 182 ALA A C 1
ATOM 788 O O . ALA A 1 117 ? -24.704 -10.468 -15.980 1.00 22.08 182 ALA A O 1
ATOM 790 N N . LEU A 1 118 ? -25.726 -11.158 -17.852 1.00 22.04 183 LEU A N 1
ATOM 791 C CA . LEU A 1 118 ? -26.826 -11.758 -17.116 1.00 17.17 183 LEU A CA 1
ATOM 792 C C . LEU A 1 118 ? -26.401 -13.050 -16.438 1.00 15.07 183 LEU A C 1
ATOM 793 O O . LEU A 1 118 ? -26.664 -13.248 -15.245 1.00 15.44 183 LEU A O 1
ATOM 798 N N . LEU A 1 119 ? -25.725 -13.935 -17.178 1.00 12.45 184 LEU A N 1
ATOM 799 C CA . LEU A 1 119 ? -25.334 -15.208 -16.584 1.00 20.13 184 LEU A CA 1
ATOM 800 C C . LEU A 1 119 ? -24.226 -15.018 -15.556 1.00 24.09 184 LEU A C 1
ATOM 801 O O . LEU A 1 119 ? -24.209 -15.700 -14.521 1.00 21.26 184 LEU A O 1
ATOM 810 N N . SER A 1 120 ? -23.281 -14.105 -15.819 1.00 14.99 185 SER A N 1
ATOM 811 C CA . SER A 1 120 ? -22.212 -13.898 -14.845 1.00 16.94 185 SER A CA 1
ATOM 812 C C . SER A 1 120 ? -22.758 -13.286 -13.562 1.00 15.92 185 SER A C 1
ATOM 813 O O . SER A 1 120 ? -22.332 -13.653 -12.461 1.00 19.58 185 SER A O 1
ATOM 816 N N . GLY A 1 121 ? -23.708 -12.356 -13.678 1.00 17.04 186 GLY A N 1
ATOM 817 C CA . GLY A 1 121 ? -24.331 -11.801 -12.482 1.00 15.10 186 GLY A CA 1
ATOM 818 C C . GLY A 1 121 ? -25.133 -12.837 -11.715 1.00 21.38 186 GLY A C 1
ATOM 819 O O . GLY A 1 121 ? -25.091 -12.886 -10.477 1.00 17.17 186 GLY A O 1
ATOM 820 N N . TYR A 1 122 ? -25.881 -13.679 -12.434 1.00 20.40 187 TYR A N 1
ATOM 821 C CA . TYR A 1 122 ? -26.641 -14.724 -11.760 1.00 18.46 187 TYR A CA 1
ATOM 822 C C . TYR A 1 122 ? -25.716 -15.690 -11.027 1.00 20.04 187 TYR A C 1
ATOM 823 O O . TYR A 1 122 ? -25.976 -16.051 -9.877 1.00 19.59 187 TYR A O 1
ATOM 832 N N . VAL A 1 123 ? -24.627 -16.122 -11.671 1.00 25.17 188 VAL A N 1
ATOM 833 C CA . VAL A 1 123 ? -23.705 -17.038 -11.004 1.00 21.17 188 VAL A CA 1
ATOM 834 C C . VAL A 1 123 ? -23.004 -16.356 -9.833 1.00 23.77 188 VAL A C 1
ATOM 835 O O . VAL A 1 123 ? -22.802 -16.966 -8.779 1.00 24.85 188 VAL A O 1
ATOM 839 N N . GLN A 1 124 ? -22.618 -15.084 -9.995 1.00 25.70 189 GLN A N 1
ATOM 840 C CA . GLN A 1 124 ? -21.941 -14.371 -8.911 1.00 18.16 189 GLN A CA 1
ATOM 841 C C . GLN A 1 124 ? -22.830 -14.225 -7.687 1.00 21.43 189 GLN A C 1
ATOM 842 O O . GLN A 1 124 ? -22.368 -14.406 -6.555 1.00 23.46 189 GLN A O 1
ATOM 848 N N . GLN A 1 125 ? -24.098 -13.849 -7.872 1.00 22.93 190 GLN A N 1
ATOM 849 C CA . GLN A 1 125 ? -24.898 -13.642 -6.671 1.00 19.61 190 GLN A CA 1
ATOM 850 C C . GLN A 1 125 ? -25.305 -14.963 -6.041 1.00 26.79 190 GLN A C 1
ATOM 851 O O . GLN A 1 125 ? -25.522 -15.018 -4.826 1.00 30.47 190 GLN A O 1
ATOM 857 N N . LYS A 1 126 ? -25.380 -16.032 -6.836 1.00 25.17 191 LYS A N 1
ATOM 858 C CA . LYS A 1 126 ? -25.684 -17.349 -6.286 1.00 32.50 191 LYS A CA 1
ATOM 859 C C . LYS A 1 126 ? -24.626 -17.794 -5.281 1.00 35.91 191 LYS A C 1
ATOM 860 O O . LYS A 1 126 ? -24.953 -18.370 -4.240 1.00 32.93 191 LYS A O 1
ATOM 866 N N . PHE A 1 127 ? -23.354 -17.549 -5.583 1.00 32.35 192 PHE A N 1
ATOM 867 C CA . PHE A 1 127 ? -22.278 -17.989 -4.705 1.00 34.66 192 PHE A CA 1
ATOM 868 C C . PHE A 1 127 ? -22.004 -17.008 -3.576 1.00 31.85 192 PHE A C 1
ATOM 869 O O . PHE A 1 127 ? -21.633 -17.437 -2.485 1.00 38.04 192 PHE A O 1
ATOM 877 N N . SER A 1 128 ? -22.187 -15.701 -3.803 1.00 29.04 193 SER A N 1
ATOM 878 C CA . SER A 1 128 ? -21.642 -14.70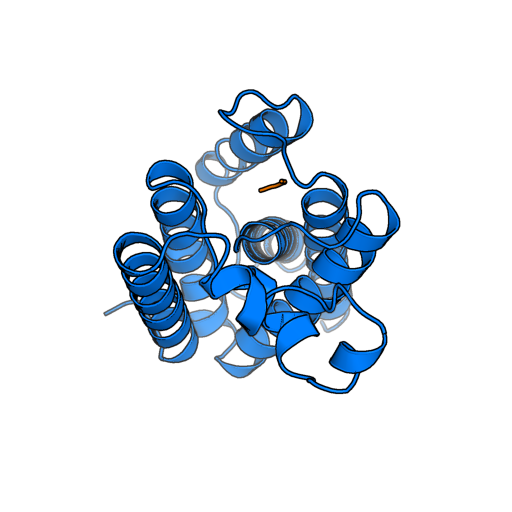3 -2.890 1.00 23.19 193 SER A CA 1
ATOM 879 C C . SER A 1 128 ? -22.540 -13.494 -2.676 1.00 25.00 193 SER A C 1
ATOM 880 O O . SER A 1 128 ? -22.101 -12.522 -2.050 1.00 24.67 193 SER A O 1
ATOM 883 N N . GLY A 1 129 ? -23.767 -13.508 -3.170 1.00 22.66 194 GLY A N 1
ATOM 884 C CA . GLY A 1 129 ? -24.664 -12.412 -2.922 1.00 22.22 194 GLY A CA 1
ATOM 885 C C . GLY A 1 129 ? -24.534 -11.320 -3.956 1.00 21.60 194 GLY A C 1
ATOM 886 O O . GLY A 1 129 ? -23.744 -11.403 -4.899 1.00 19.18 194 GLY A O 1
ATOM 887 N N . PRO A 1 130 ? -25.325 -10.264 -3.787 1.00 19.92 195 PRO A N 1
ATOM 888 C CA . PRO A 1 130 ? -25.554 -9.305 -4.870 1.00 22.65 195 PRO A CA 1
ATOM 889 C C . P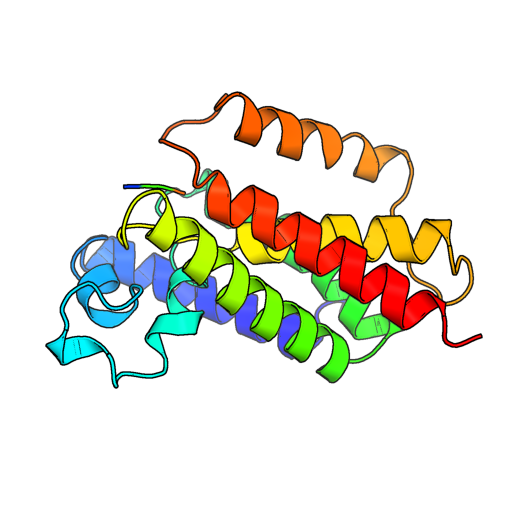RO A 1 130 ? -24.651 -8.080 -4.870 1.00 19.37 195 PRO A C 1
ATOM 890 O O . PRO A 1 130 ? -24.842 -7.205 -5.721 1.00 20.31 195 PRO A O 1
ATOM 894 N N . TRP A 1 131 ? -23.698 -7.981 -3.948 1.00 21.93 196 TRP A N 1
ATOM 895 C CA . TRP A 1 131 ? -22.846 -6.791 -3.828 1.00 24.28 196 TRP A CA 1
ATOM 896 C C . TRP A 1 131 ? -21.581 -6.961 -4.667 1.00 23.08 196 TRP A C 1
ATOM 897 O O . TRP A 1 131 ? -20.475 -7.164 -4.164 1.00 22.41 196 TRP A O 1
ATOM 908 N N . PHE A 1 132 ? -21.772 -6.874 -5.978 1.00 18.17 197 PHE A N 1
ATOM 909 C CA . PHE A 1 132 ? -20.693 -7.038 -6.931 1.00 17.24 197 PHE A CA 1
ATOM 910 C C . PHE A 1 132 ? -20.931 -6.045 -8.050 1.00 18.47 197 PHE A C 1
ATOM 911 O O . PHE A 1 132 ? -22.012 -5.465 -8.168 1.00 20.40 197 PHE A O 1
ATOM 919 N N . GLY A 1 133 ? -19.907 -5.834 -8.868 1.00 15.40 198 GLY A N 1
ATOM 920 C CA . GLY A 1 133 ? -20.036 -4.936 -10.005 1.00 10.97 198 GLY A CA 1
ATOM 921 C C . GLY A 1 133 ? -18.819 -5.076 -10.887 1.00 13.10 198 GLY A C 1
ATOM 922 O O . GLY A 1 133 ? -17.810 -5.672 -10.500 1.00 16.79 198 GLY A O 1
ATOM 923 N N . GLY A 1 134 ? -18.919 -4.531 -12.088 1.00 15.24 199 GLY A N 1
ATOM 924 C CA . GLY A 1 134 ? -17.762 -4.572 -12.966 1.00 13.16 199 GLY A CA 1
ATOM 925 C C . GLY A 1 134 ? -17.991 -5.288 -14.280 1.00 17.56 199 GLY A C 1
ATOM 926 O O . GLY A 1 134 ? -18.739 -6.271 -14.341 1.00 20.67 199 GLY A O 1
ATOM 927 N N . LEU A 1 135 ? -17.319 -4.816 -15.332 1.00 17.05 200 LEU A N 1
ATOM 928 C CA . LEU A 1 135 ? -17.417 -5.351 -16.684 1.00 20.25 200 LEU A CA 1
ATOM 929 C C . LEU A 1 135 ? -16.587 -6.614 -16.913 1.00 15.66 200 LEU A C 1
ATOM 930 O O . LEU A 1 135 ? -16.597 -7.149 -18.026 1.00 16.88 200 LEU A O 1
ATOM 935 N N . SER A 1 136 ? -15.834 -7.216 -16.306 1.00 14.78 201 SER A N 1
ATOM 936 C CA . SER A 1 136 ? -14.923 -8.333 -16.533 1.00 16.12 201 SER A CA 1
ATOM 937 C C . SER A 1 136 ? -15.651 -9.611 -16.939 1.00 21.29 201 SER A C 1
ATOM 938 O O . SER A 1 136 ? -15.023 -10.507 -17.515 1.00 17.00 201 SER A O 1
ATOM 941 N N . GLY A 1 137 ? -16.940 -9.651 -16.132 1.00 20.26 202 GLY A N 1
ATOM 942 C CA . GLY A 1 137 ? -17.687 -10.806 -16.603 1.00 15.30 202 GLY A CA 1
ATOM 943 C C . GLY A 1 137 ? -17.822 -10.774 -18.108 1.00 15.42 202 GLY A C 1
ATOM 944 O O . GLY A 1 137 ? -17.574 -11.772 -18.795 1.00 17.26 202 GLY A O 1
ATOM 945 N N . VAL A 1 138 ? -18.172 -9.597 -18.643 1.00 18.18 203 VAL A N 1
ATOM 946 C CA . VAL A 1 138 ? -18.235 -9.397 -20.087 1.00 16.42 203 VAL A CA 1
ATOM 947 C C . VAL A 1 138 ? -16.846 -9.522 -20.708 1.00 17.80 203 VAL A C 1
ATOM 948 O O . VAL A 1 138 ? -16.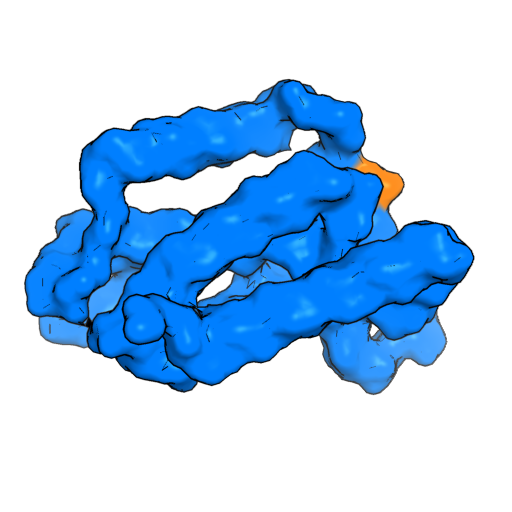681 -10.152 -21.753 1.00 17.77 203 VAL A O 1
ATOM 952 N N . VAL A 1 139 ? -15.824 -8.936 -20.074 1.00 15.71 204 VAL A N 1
ATOM 953 C CA . VAL A 1 139 ? -14.475 -9.018 -20.628 1.00 17.27 204 VAL A CA 1
ATOM 954 C C . VAL A 1 139 ? -14.021 -10.474 -20.749 1.00 18.21 204 VAL A C 1
ATOM 955 O O . VAL A 1 139 ? -13.441 -10.876 -21.773 1.00 21.62 204 VAL A O 1
ATOM 959 N N . TYR A 1 140 ? -14.276 -11.289 -19.714 1.00 18.02 205 TYR A N 1
ATOM 960 C CA . TYR A 1 140 ? -13.903 -12.710 -19.767 1.00 21.80 205 TYR A CA 1
ATOM 961 C C . TYR A 1 140 ? -14.623 -13.446 -20.893 1.00 23.99 205 TYR A C 1
ATOM 962 O O . TYR A 1 140 ? -14.050 -14.348 -21.516 1.00 26.96 205 TYR A O 1
ATOM 971 N N . ALA A 1 141 ? -15.899 -13.112 -21.135 1.00 20.44 206 ALA A N 1
ATOM 972 C CA . ALA A 1 141 ? -16.628 -13.730 -22.239 1.00 22.68 206 ALA A CA 1
ATOM 973 C C . ALA A 1 141 ? -16.029 -13.334 -23.582 1.00 28.13 206 ALA A C 1
ATOM 974 O O . ALA A 1 141 ? -15.914 -14.171 -24.485 1.00 22.05 206 ALA A O 1
ATOM 976 N N . LEU A 1 142 ? -15.616 -12.071 -23.722 1.00 17.71 207 LEU A N 1
ATOM 977 C CA . LEU A 1 142 ? -14.981 -11.641 -24.963 1.00 20.91 207 LEU A CA 1
ATOM 978 C C . LEU A 1 142 ? -13.647 -12.339 -25.182 1.00 25.93 207 LEU A C 1
ATOM 979 O O . LEU A 1 142 ? -13.317 -12.725 -26.313 1.00 21.88 207 LEU A O 1
ATOM 984 N N . MET A 1 143 ? -12.852 -12.469 -24.120 1.00 19.14 208 MET A N 1
ATOM 985 C CA . MET A 1 143 ? -11.579 -13.158 -24.233 1.00 17.93 208 MET A CA 1
ATOM 986 C C . MET A 1 143 ? -11.771 -14.591 -24.696 1.00 24.35 208 MET A C 1
ATOM 987 O O . MET A 1 143 ? -11.145 -15.027 -25.668 1.00 24.38 208 MET A O 1
ATOM 992 N N . GLY A 1 144 ? -12.613 -15.347 -23.991 1.00 19.64 209 GLY A N 1
ATOM 993 C CA . GLY A 1 144 ? -12.909 -16.705 -24.419 1.00 28.81 209 GLY A CA 1
ATOM 994 C C . GLY A 1 144 ? -13.549 -16.774 -25.798 1.00 35.29 209 GLY A C 1
ATOM 995 O O . GLY A 1 144 ? -13.248 -17.674 -26.588 1.00 27.31 209 GLY A O 1
ATOM 996 N N . TYR A 1 145 ? -14.448 -15.832 -26.108 1.00 28.05 210 TYR A N 1
ATOM 997 C CA . TYR A 1 145 ? -15.096 -15.845 -27.415 1.00 27.82 210 TYR A CA 1
ATOM 998 C C . TYR A 1 145 ? -14.082 -15.643 -28.533 1.00 37.73 210 TYR A C 1
ATOM 999 O O . TYR A 1 145 ? -14.011 -16.441 -29.480 1.00 27.00 210 TYR A O 1
ATOM 1008 N N . VAL A 1 146 ? -13.311 -14.552 -28.456 1.00 32.70 211 VAL A N 1
ATOM 1009 C CA . VAL A 1 146 ? -12.384 -14.226 -29.536 1.00 25.30 211 VAL A CA 1
ATOM 1010 C C . VAL A 1 146 ? -11.335 -15.320 -29.681 1.00 33.15 211 VAL A C 1
ATOM 1011 O O . VAL A 1 146 ? -11.001 -15.744 -30.796 1.00 27.92 211 VAL A O 1
ATOM 1015 N N . TRP A 1 147 ? -10.831 -15.829 -28.558 1.00 30.44 212 TRP A N 1
ATOM 1016 C CA . TRP A 1 147 ? -9.778 -16.830 -28.638 1.00 34.33 212 TRP A CA 1
ATOM 1017 C C . TRP A 1 147 ? -10.288 -18.127 -29.254 1.00 40.42 212 TRP A C 1
ATOM 1018 O O . TRP A 1 147 ? -9.681 -18.663 -30.190 1.00 36.69 212 TRP A O 1
ATOM 1029 N N . LEU A 1 148 ? -11.386 -18.663 -28.719 1.00 28.39 213 LEU A N 1
ATOM 1030 C CA . LEU A 1 148 ? -11.893 -19.932 -29.216 1.00 34.08 213 LEU A CA 1
ATOM 1031 C C . LEU A 1 148 ? -12.365 -19.816 -30.661 1.00 40.79 213 LEU A C 1
ATOM 1032 O O . LEU A 1 148 ? -12.110 -20.709 -31.476 1.00 41.51 213 LEU A O 1
ATOM 1037 N N . ARG A 1 149 ? -13.053 -18.723 -30.995 1.00 34.07 214 ARG A N 1
ATOM 1038 C CA . ARG A 1 149 ? -13.543 -18.553 -32.356 1.00 40.90 214 ARG A CA 1
ATOM 1039 C C . ARG A 1 149 ? -12.383 -18.518 -33.338 1.00 40.82 214 ARG A C 1
ATOM 1040 O O . ARG A 1 149 ? -12.450 -19.130 -34.407 1.00 43.29 214 ARG A O 1
ATOM 1048 N N . GLY A 1 150 ? -11.300 -17.828 -32.977 1.00 40.99 215 GLY A N 1
ATOM 1049 C CA . GLY A 1 150 ? -10.114 -17.832 -33.819 1.00 43.01 215 GLY A CA 1
ATOM 1050 C C . GLY A 1 150 ? -9.492 -19.210 -33.950 1.00 40.65 215 GLY A C 1
ATOM 1051 O O . GLY A 1 150 ? -9.017 -19.586 -35.022 1.00 48.10 215 GLY A O 1
ATOM 1052 N N . GLU A 1 151 ? -9.503 -19.985 -32.865 1.00 42.83 216 GLU A N 1
ATOM 1053 C CA . GLU A 1 151 ? -8.881 -21.305 -32.896 1.00 46.24 216 GLU A CA 1
ATOM 1054 C C . GLU A 1 151 ? -9.683 -22.293 -33.738 1.00 56.69 216 GLU A C 1
ATOM 1055 O O . GLU A 1 151 ? -9.105 -23.172 -34.389 1.00 65.96 216 GLU A O 1
ATOM 1061 N N . ARG A 1 152 ? -11.010 -22.180 -33.732 1.00 55.16 217 ARG A N 1
ATOM 1062 C CA . ARG A 1 152 ? -11.855 -23.136 -34.438 1.00 53.92 217 ARG A CA 1
ATOM 1063 C C . ARG A 1 152 ? -12.272 -22.660 -35.818 1.00 48.89 217 ARG A C 1
ATOM 1064 O O . ARG A 1 152 ? -12.289 -23.448 -36.766 1.00 67.66 217 ARG A O 1
ATOM 1072 N N . ASP A 1 153 ? -12.609 -21.385 -35.942 1.00 54.49 218 ASP A N 1
ATOM 1073 C CA . ASP A 1 153 ? -13.152 -20.803 -37.165 1.00 48.26 218 ASP A CA 1
ATOM 1074 C C . ASP A 1 153 ? -12.184 -19.730 -37.648 1.00 56.77 218 ASP A C 1
ATOM 1075 O O . ASP A 1 153 ? -12.526 -18.541 -37.687 1.00 60.57 218 ASP A O 1
ATOM 1080 N N . PRO A 1 154 ? -10.959 -20.123 -38.026 1.00 56.49 219 PRO A N 1
ATOM 1081 C CA . PRO A 1 154 ? -9.870 -19.136 -38.117 1.00 62.93 219 PRO A CA 1
ATOM 1082 C C . PRO A 1 154 ? -10.158 -17.964 -39.033 1.00 60.96 219 PRO A C 1
ATOM 1083 O O . PRO A 1 154 ? -9.803 -16.826 -38.702 1.00 72.75 219 PRO A O 1
ATOM 1087 N N . GLN A 1 155 ? -10.793 -18.192 -40.170 1.00 59.24 220 GLN A N 1
ATOM 1088 C CA . GLN A 1 155 ? -10.903 -17.151 -41.180 1.00 72.06 220 GLN A CA 1
ATOM 1089 C C . GLN A 1 155 ? -12.322 -16.604 -41.271 1.00 78.27 220 GLN A C 1
ATOM 1090 O O . GLN A 1 155 ? -12.834 -16.327 -42.358 1.00 83.97 220 GLN A O 1
ATOM 1096 N N . SER A 1 156 ? -12.973 -16.447 -40.117 1.00 78.36 221 SER A N 1
ATOM 1097 C CA . SER A 1 156 ? -14.078 -15.504 -39.981 1.00 69.49 221 SER A CA 1
ATOM 1098 C C . SER A 1 156 ? -13.584 -14.108 -39.624 1.00 64.81 221 SER A C 1
ATOM 1099 O O . SER A 1 156 ? -14.397 -13.180 -39.519 1.00 56.11 221 SER A O 1
ATOM 1102 N N . GLY A 1 157 ? -12.269 -13.944 -39.451 1.00 53.26 222 GLY A N 1
ATOM 1103 C CA . GLY A 1 157 ? -11.662 -12.647 -39.255 1.00 57.72 222 GLY A CA 1
ATOM 1104 C C . GLY A 1 157 ? -11.399 -12.270 -37.815 1.00 62.64 222 GLY A C 1
ATOM 1105 O O . GLY A 1 157 ? -10.936 -11.149 -37.557 1.00 59.07 222 GLY A O 1
ATOM 1106 N N . ILE A 1 158 ? -11.673 -13.162 -36.870 1.00 51.47 223 ILE A N 1
ATOM 1107 C CA . ILE A 1 158 ? -11.550 -12.867 -35.451 1.00 55.03 223 ILE A CA 1
ATOM 1108 C C . ILE A 1 158 ? -10.587 -13.883 -34.852 1.00 50.58 223 ILE A C 1
ATOM 1109 O O . ILE A 1 158 ? -10.767 -15.096 -35.021 1.00 47.16 223 ILE A O 1
ATOM 1114 N N . TYR A 1 159 ? -9.547 -13.388 -34.186 1.00 48.34 224 TYR A N 1
ATOM 1115 C CA . TYR A 1 159 ? -8.617 -14.250 -33.467 1.00 45.31 224 TYR A CA 1
ATOM 1116 C C . TYR A 1 159 ? -7.869 -13.400 -32.448 1.00 39.15 224 TYR A C 1
ATOM 1117 O O . TYR A 1 159 ? -7.785 -12.173 -32.571 1.00 36.65 224 TYR A O 1
ATOM 1126 N N . LEU A 1 160 ? -7.330 -14.069 -31.436 1.00 38.98 225 LEU A N 1
ATOM 1127 C CA . LEU A 1 160 ? -6.509 -13.431 -30.413 1.00 41.79 225 LEU A CA 1
ATOM 1128 C C . LEU A 1 160 ? -5.051 -13.810 -30.669 1.00 42.90 225 LEU A C 1
ATOM 1129 O O . LEU A 1 160 ? -4.681 -14.986 -30.563 1.00 42.32 225 LEU A O 1
ATOM 1134 N N . GLN A 1 161 ? -4.230 -12.816 -31.000 1.00 40.70 226 GLN A N 1
ATOM 1135 C CA . GLN A 1 161 ? -2.812 -13.065 -31.225 1.00 36.58 226 GLN A CA 1
ATOM 1136 C C . GLN A 1 161 ? -2.173 -13.683 -29.985 1.00 36.46 226 GLN A C 1
ATOM 1137 O O . GLN A 1 161 ? -2.484 -13.312 -28.849 1.00 39.93 226 GLN A O 1
ATOM 1143 N N . ARG A 1 162 ? -1.308 -14.669 -30.225 1.00 36.87 227 ARG A N 1
ATOM 1144 C CA . ARG A 1 162 ? -0.422 -15.304 -29.254 1.00 36.46 227 ARG A CA 1
ATOM 1145 C C . ARG A 1 162 ? -0.037 -14.414 -28.079 1.00 32.25 227 ARG A C 1
ATOM 1146 O O . ARG A 1 162 ? -0.266 -14.762 -26.919 1.00 31.43 227 ARG A O 1
ATOM 1154 N N . GLY A 1 163 ? 0.573 -13.268 -28.373 1.00 30.18 228 GLY A N 1
ATOM 1155 C CA . GLY A 1 163 ? 0.986 -12.369 -27.313 1.00 28.92 228 GLY A CA 1
ATOM 1156 C C . GLY A 1 163 ? -0.173 -11.915 -26.452 1.00 34.20 228 GLY A C 1
ATOM 1157 O O . GLY A 1 163 ? -0.132 -12.032 -25.226 1.00 35.35 228 GLY A O 1
ATOM 1158 N N . LEU A 1 164 ? -1.235 -11.411 -27.082 1.00 31.89 229 LEU A N 1
ATOM 1159 C CA . LEU A 1 164 ? -2.354 -10.936 -26.285 1.00 32.61 229 LEU A CA 1
ATOM 1160 C C . LEU A 1 164 ? -3.020 -12.057 -25.513 1.00 25.51 229 LEU A C 1
ATOM 1161 O O . LEU A 1 164 ? -3.558 -11.810 -24.430 1.00 32.49 229 LEU A O 1
ATOM 1166 N N . ILE A 1 165 ? -3.019 -13.286 -26.029 1.00 27.06 230 ILE A N 1
ATOM 1167 C CA . ILE A 1 165 ? -3.694 -14.305 -25.231 1.00 35.43 230 ILE A CA 1
ATOM 1168 C C . ILE A 1 165 ? -2.828 -14.703 -24.048 1.00 33.49 230 ILE A C 1
ATOM 1169 O O . ILE A 1 165 ? -3.352 -15.129 -23.012 1.00 26.92 230 ILE A O 1
ATOM 1174 N N . ILE A 1 166 ? -1.504 -14.543 -24.155 1.00 32.95 231 ILE A N 1
ATOM 1175 C CA . ILE A 1 166 ? -0.668 -14.689 -22.968 1.00 30.69 231 ILE A CA 1
ATOM 1176 C C . ILE A 1 166 ? -1.055 -13.643 -21.933 1.00 27.60 231 ILE A C 1
ATOM 1177 O O . ILE A 1 166 ? -1.220 -13.946 -20.742 1.00 26.27 231 ILE A O 1
ATOM 1182 N N A PHE A 1 167 ? -1.254 -12.404 -22.368 0.58 23.45 232 PHE A N 1
ATOM 1183 N N B PHE A 1 167 ? -1.169 -12.384 -22.367 0.42 23.57 232 PHE A N 1
ATOM 1184 C CA A PHE A 1 167 ? -1.603 -11.372 -21.407 0.58 24.71 232 PHE A CA 1
ATOM 1185 C CA B PHE A 1 167 ? -1.648 -11.313 -21.500 0.42 24.71 232 PHE A CA 1
ATOM 1186 C C A PHE A 1 167 ? -3.039 -11.530 -20.909 0.58 27.02 232 PHE A C 1
ATOM 1187 C C B PHE A 1 167 ? -2.989 -11.689 -20.883 0.42 26.96 232 PHE A C 1
ATOM 1188 O O A PHE A 1 167 ? -3.332 -11.167 -19.761 0.58 23.45 232 PHE A O 1
ATOM 1189 O O B PHE A 1 167 ? -3.176 -11.616 -19.660 0.42 23.37 232 PHE A O 1
ATOM 1204 N N . ALA A 1 168 ? -3.932 -12.116 -21.721 1.00 23.98 233 ALA A N 1
ATOM 1205 C CA . ALA A 1 168 ? -5.262 -12.455 -21.221 1.00 23.14 233 ALA A CA 1
ATOM 1206 C C . ALA A 1 168 ? -5.191 -13.597 -20.218 1.00 26.22 233 ALA A C 1
ATOM 1207 O O . ALA A 1 168 ? -5.868 -13.571 -19.182 1.00 25.92 233 ALA A O 1
ATOM 1209 N N . LEU A 1 169 ? -4.378 -14.610 -20.514 1.00 28.45 234 LEU A N 1
ATOM 1210 C CA . LEU A 1 169 ? -4.184 -15.718 -19.586 1.00 30.87 234 LEU A CA 1
ATOM 1211 C C . LEU A 1 169 ? -3.624 -15.233 -18.247 1.00 24.82 234 LEU A C 1
ATOM 1212 O O . LEU A 1 169 ? -4.035 -15.704 -17.182 1.00 28.04 234 LEU A O 1
ATOM 1217 N N . ILE A 1 170 ? -2.687 -14.292 -18.285 1.00 20.39 235 ILE A N 1
ATOM 1218 C CA . ILE A 1 170 ? -2.150 -13.714 -17.057 1.00 23.84 235 ILE A CA 1
ATOM 1219 C C . ILE A 1 170 ? -3.244 -12.954 -16.302 1.00 31.96 235 ILE A C 1
ATOM 1220 O O . ILE A 1 170 ? -3.407 -13.112 -15.085 1.00 27.28 235 ILE A O 1
ATOM 1225 N N . TRP A 1 171 ? -4.018 -12.126 -17.012 1.00 31.35 236 TRP A N 1
ATOM 1226 C CA . TRP A 1 171 ? -5.130 -11.429 -16.370 1.00 29.80 236 TRP A CA 1
ATOM 1227 C C . TRP A 1 171 ? -6.081 -12.420 -15.703 1.00 26.64 236 TRP A C 1
ATOM 1228 O O . TRP A 1 171 ? -6.498 -12.225 -14.552 1.00 27.38 236 TRP A O 1
ATOM 1239 N N . ILE A 1 172 ? -6.379 -13.526 -16.383 1.00 24.65 237 ILE A N 1
ATOM 1240 C CA . ILE A 1 172 ? -7.264 -14.536 -15.811 1.00 23.40 237 ILE A CA 1
ATOM 1241 C C . ILE A 1 172 ? -6.650 -15.155 -14.561 1.00 30.24 237 ILE A C 1
ATOM 1242 O O . ILE A 1 172 ? -7.337 -15.367 -13.556 1.00 25.80 237 ILE A O 1
ATOM 1247 N N . VAL A 1 173 ? -5.354 -15.484 -14.610 1.00 35.54 238 VAL A N 1
ATOM 1248 C CA . VAL A 1 173 ? -4.695 -16.062 -13.441 1.00 24.78 238 VAL A CA 1
ATOM 1249 C C . VAL A 1 173 ? -4.668 -15.053 -12.294 1.00 26.29 238 VAL A C 1
ATOM 1250 O O . VAL A 1 173 ? -4.855 -15.415 -11.126 1.00 29.47 238 VAL A O 1
ATOM 1254 N N . ALA A 1 174 ? -4.445 -13.770 -12.608 1.00 23.78 239 ALA A N 1
ATOM 1255 C CA . ALA A 1 174 ? -4.484 -12.736 -11.577 1.00 26.52 239 ALA A CA 1
ATOM 1256 C C . ALA A 1 174 ? -5.805 -12.754 -10.814 1.00 40.99 239 ALA A C 1
ATOM 1257 O O . ALA A 1 174 ? -5.822 -12.655 -9.579 1.00 37.12 239 ALA A O 1
ATOM 1259 N N . GLY A 1 175 ? -6.922 -12.866 -11.535 1.00 33.64 240 GLY A N 1
ATOM 1260 C CA . GLY A 1 175 ? -8.213 -12.852 -10.876 1.00 35.39 240 GLY A CA 1
ATOM 1261 C C . GLY A 1 175 ? -8.472 -14.123 -10.096 1.00 34.18 240 GLY A C 1
ATOM 1262 O O . GLY A 1 175 ? -9.027 -14.083 -8.990 1.00 29.97 240 GLY A O 1
ATOM 1263 N N . TRP A 1 176 ? -8.061 -15.268 -10.647 1.00 22.26 241 TRP A N 1
ATOM 1264 C CA . TRP A 1 176 ? -8.321 -16.537 -9.970 1.00 31.59 241 TRP A CA 1
ATOM 1265 C C . TRP A 1 176 ? -7.592 -16.614 -8.628 1.00 37.99 241 TRP A C 1
ATOM 1266 O O . TRP A 1 176 ? -8.167 -17.026 -7.613 1.00 37.20 241 TRP A O 1
ATOM 1277 N N . PHE A 1 177 ? -6.320 -16.239 -8.604 1.00 35.96 242 PHE A N 1
ATOM 1278 C CA . PHE A 1 177 ? -5.551 -16.278 -7.374 1.00 27.45 242 PHE A CA 1
ATOM 1279 C C . PHE A 1 177 ? -5.624 -14.965 -6.613 1.00 30.60 242 PHE A C 1
ATOM 1280 O O . PHE A 1 177 ? -4.885 -14.789 -5.644 1.00 32.91 242 PHE A O 1
ATOM 1288 N N . ASP A 1 178 ? -6.519 -14.066 -7.024 1.00 29.60 243 ASP A N 1
ATOM 1289 C CA . ASP A 1 178 ? -6.768 -12.774 -6.384 1.00 36.96 243 ASP A CA 1
ATOM 1290 C C . ASP A 1 178 ? -5.467 -12.032 -6.094 1.00 35.68 243 ASP A C 1
ATOM 1291 O O . ASP A 1 178 ? -5.162 -11.666 -4.961 1.00 40.64 243 ASP A O 1
ATOM 1296 N N . LEU A 1 179 ? -4.708 -11.790 -7.150 1.00 34.81 244 LEU A N 1
ATOM 1297 C CA . LEU A 1 179 ? -3.514 -10.969 -7.018 1.00 36.56 244 LEU A CA 1
ATOM 1298 C C . LEU A 1 179 ? -3.838 -9.474 -7.022 1.00 35.09 244 LEU A C 1
ATOM 1299 O O . LEU A 1 179 ? -2.926 -8.647 -7.079 1.00 43.01 244 LEU A O 1
ATOM 1304 N N . PHE A 1 180 ? -5.112 -9.118 -6.931 1.00 47.88 245 PHE A N 1
ATOM 1305 C CA . PHE A 1 180 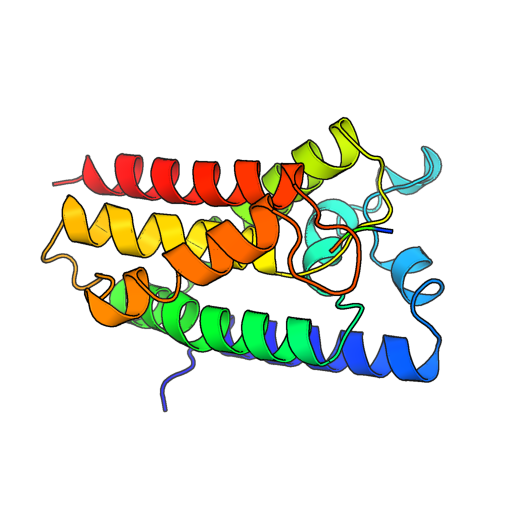? -5.599 -7.749 -7.046 1.00 49.84 245 PHE A CA 1
ATOM 1306 C C . PHE A 1 180 ? -5.986 -7.189 -5.688 1.00 47.85 245 PHE A C 1
ATOM 1307 O O . PHE A 1 180 ? -5.967 -7.885 -4.669 1.00 49.33 245 PHE A O 1
ATOM 1315 N N . GLY A 1 181 ? -6.369 -5.915 -5.702 1.00 48.65 246 GLY A N 1
ATOM 1316 C CA . GLY A 1 181 ? -6.776 -5.210 -4.505 1.00 46.91 246 GLY A CA 1
ATOM 1317 C C . GLY A 1 181 ? -7.894 -5.878 -3.730 1.00 44.78 246 GLY A C 1
ATOM 1318 O O . GLY A 1 181 ? -7.668 -6.396 -2.633 1.00 52.51 246 GLY A O 1
ATOM 1319 N N . MET A 1 182 ? -9.103 -5.877 -4.268 1.00 36.02 247 MET A N 1
ATOM 1320 C CA . MET A 1 182 ? -10.231 -6.359 -3.497 1.00 43.69 247 MET A CA 1
ATOM 1321 C C . MET A 1 182 ? -10.555 -7.795 -3.887 1.00 41.98 247 MET A C 1
ATOM 1322 O O . MET A 1 182 ? -9.892 -8.402 -4.729 1.00 43.42 247 MET A O 1
ATOM 1327 N N . SER A 1 183 ? -11.589 -8.339 -3.247 1.00 38.85 248 SER A N 1
ATOM 1328 C CA . SER A 1 183 ? -12.080 -9.673 -3.561 1.00 42.95 248 SER A CA 1
ATOM 1329 C C . SER A 1 183 ? -12.550 -9.749 -5.012 1.00 36.68 248 SER A C 1
ATOM 1330 O O . SER A 1 183 ? -13.155 -8.813 -5.540 1.00 30.93 248 SER A O 1
ATOM 1333 N N . MET A 1 184 ? -12.266 -10.867 -5.659 1.00 33.25 249 MET A N 1
ATOM 1334 C CA . MET A 1 184 ? -12.679 -11.049 -7.040 1.00 37.85 249 MET A CA 1
ATOM 1335 C C . MET A 1 184 ? -14.029 -11.753 -7.094 1.00 31.43 249 MET A C 1
ATOM 1336 O O . MET A 1 184 ? -14.340 -12.620 -6.272 1.00 34.32 249 MET A O 1
ATOM 1341 N N . ALA A 1 185 ? -14.837 -11.362 -8.075 1.00 32.12 250 ALA A N 1
ATOM 1342 C CA . ALA A 1 185 ? -16.114 -12.025 -8.332 1.00 23.99 250 ALA A CA 1
ATOM 1343 C C . ALA A 1 185 ? -15.799 -13.288 -9.120 1.00 22.09 250 ALA A C 1
ATOM 1344 O O . ALA A 1 185 ? -15.801 -13.293 -10.356 1.00 23.78 250 ALA A O 1
ATOM 1346 N N . ASN A 1 186 ? -15.521 -14.374 -8.391 1.00 25.91 251 ASN A N 1
ATOM 1347 C CA . ASN A 1 186 ? -15.046 -15.603 -9.035 1.00 35.80 251 ASN A CA 1
ATOM 1348 C C . ASN A 1 186 ? -16.143 -16.280 -9.842 1.00 30.59 251 ASN A C 1
ATOM 1349 O O . ASN A 1 186 ? -15.868 -16.860 -10.899 1.00 22.65 251 ASN A O 1
ATOM 1354 N N . GLY A 1 187 ? -17.385 -16.231 -9.359 1.00 20.77 252 GLY A N 1
ATOM 1355 C CA . GLY A 1 187 ? -18.474 -16.831 -10.111 1.00 20.55 252 GLY A CA 1
ATOM 1356 C C . GLY A 1 187 ? -18.785 -16.056 -11.372 1.00 20.14 252 GLY A C 1
ATOM 1357 O O . GLY A 1 187 ? -19.023 -16.643 -12.425 1.00 27.22 252 GLY A O 1
ATOM 1358 N N . ALA A 1 188 ? -18.786 -14.721 -11.286 1.00 21.61 253 ALA A N 1
ATOM 1359 C CA . ALA A 1 188 ? -18.943 -13.924 -12.496 1.00 19.83 253 ALA A CA 1
ATOM 1360 C C . ALA A 1 188 ? -17.838 -14.242 -13.498 1.00 25.96 253 ALA A C 1
ATOM 1361 O O . ALA A 1 188 ? -18.089 -14.285 -14.705 1.00 20.93 253 ALA A O 1
ATOM 1363 N N . HIS A 1 189 ? -16.642 -14.107 -12.854 1.00 23.71 254 HIS A N 1
ATOM 1364 C CA . HIS A 1 189 ? -15.534 -14.349 -13.782 1.00 25.15 254 HIS A CA 1
ATOM 1365 C C . HIS A 1 189 ? -15.679 -15.707 -14.455 1.00 26.76 254 HIS A C 1
ATOM 1366 O O . HIS A 1 189 ? -15.511 -15.828 -15.675 1.00 20.62 254 HIS A O 1
ATOM 1373 N N . ILE A 1 190 ? -15.951 -17.109 -13.835 1.00 25.65 255 ILE A N 1
ATOM 1374 C CA . ILE A 1 190 ? -16.150 -18.442 -14.394 1.00 22.88 255 ILE A CA 1
ATOM 1375 C C . ILE A 1 190 ? -17.298 -18.422 -15.389 1.00 23.14 255 ILE A C 1
ATOM 1376 O O . ILE A 1 190 ? -17.169 -18.887 -16.526 1.00 26.86 255 ILE A O 1
ATOM 1381 N N . ALA A 1 191 ? -18.439 -17.865 -14.980 1.00 20.50 256 ALA A N 1
ATOM 1382 C CA . ALA A 1 191 ? -19.601 -17.871 -15.852 1.00 21.77 256 ALA A CA 1
ATOM 1383 C C . ALA A 1 191 ? -19.343 -17.076 -17.134 1.00 25.85 256 ALA A C 1
ATOM 1384 O O . ALA A 1 191 ? -19.715 -17.514 -18.230 1.00 26.49 256 ALA A O 1
ATOM 1386 N N . GLY A 1 192 ? -18.705 -15.909 -17.019 1.00 22.29 257 GLY A N 1
ATOM 1387 C CA . GLY A 1 192 ? -18.453 -15.101 -18.200 1.00 15.83 257 GLY A CA 1
ATOM 1388 C C . GLY A 1 192 ? -17.572 -15.824 -19.202 1.00 28.18 257 GLY A C 1
ATOM 1389 O O . GLY A 1 192 ? -17.890 -15.890 -20.391 1.00 23.78 257 GLY A O 1
ATOM 1390 N N . LEU A 1 193 ? -16.461 -16.401 -18.730 1.00 20.94 258 LEU A N 1
ATOM 1391 C CA . LEU A 1 193 ? -15.596 -17.163 -19.632 1.00 33.50 258 LEU A CA 1
ATOM 1392 C C . LEU A 1 193 ? -16.366 -18.301 -20.293 1.00 33.25 258 LEU A C 1
ATOM 1393 O O . LEU A 1 193 ? -16.288 -18.491 -21.512 1.00 31.84 258 LEU A O 1
ATOM 1398 N N . ALA A 1 194 ? -17.128 -19.057 -19.492 1.00 21.58 259 ALA A N 1
ATOM 1399 C CA . ALA A 1 194 ? -17.948 -20.150 -20.010 1.00 33.20 259 ALA A CA 1
ATOM 1400 C C . ALA A 1 194 ? -18.886 -19.676 -21.111 1.00 33.66 259 ALA A C 1
ATOM 1401 O O . ALA A 1 194 ? -18.970 -20.298 -22.176 1.00 33.83 259 ALA A O 1
ATOM 1403 N N . VAL A 1 195 ? -19.635 -18.598 -20.853 1.00 27.74 260 VAL A N 1
ATOM 1404 C CA . VAL A 1 195 ? -20.516 -18.028 -21.873 1.00 28.49 260 VAL A CA 1
ATOM 1405 C C . VAL A 1 195 ? -19.748 -17.744 -23.158 1.00 24.71 260 VAL A C 1
ATOM 1406 O O . VAL A 1 195 ? -20.225 -18.038 -24.260 1.00 29.66 260 VAL A O 1
ATOM 1410 N N . GLY A 1 196 ? -18.544 -17.180 -23.036 1.00 26.57 261 GLY A N 1
ATOM 1411 C CA . GLY A 1 196 ? -17.802 -16.777 -24.221 1.00 25.81 261 GLY A CA 1
ATOM 1412 C C . GLY A 1 196 ? -17.337 -17.965 -25.045 1.00 30.53 261 GLY A C 1
ATOM 1413 O O . GLY A 1 196 ? -17.448 -17.970 -26.276 1.00 23.77 261 GLY A O 1
ATOM 1414 N N . LEU A 1 197 ? -16.794 -18.980 -24.375 1.00 28.44 262 LEU A N 1
ATOM 1415 C CA . LEU A 1 197 ? -16.360 -20.184 -25.074 1.00 32.90 262 LEU A CA 1
ATOM 1416 C C . LEU A 1 197 ? -17.541 -20.906 -25.711 1.00 29.46 262 LEU A C 1
ATOM 1417 O O . LEU A 1 197 ? -17.442 -21.403 -26.835 1.00 34.01 262 LEU A O 1
ATOM 1422 N N . ALA A 1 198 ? -18.677 -20.941 -25.020 1.00 28.62 263 ALA A N 1
ATOM 1423 C CA . ALA A 1 198 ? -19.832 -21.670 -25.523 1.00 26.88 263 ALA A CA 1
ATOM 1424 C C . ALA A 1 198 ? -20.443 -20.981 -26.732 1.00 32.74 263 ALA A C 1
ATOM 1425 O O . ALA A 1 198 ? -20.850 -21.647 -27.690 1.00 30.57 263 ALA A O 1
ATOM 1427 N N . MET A 1 199 ? -20.557 -19.652 -26.696 1.00 32.50 264 MET A N 1
ATOM 1428 C CA . MET A 1 199 ? -21.040 -18.941 -27.872 1.00 27.94 264 MET A CA 1
ATOM 1429 C C . MET A 1 199 ? -20.074 -19.060 -29.040 1.00 28.64 264 MET A C 1
ATOM 1430 O O . MET A 1 199 ? -20.504 -19.079 -30.202 1.00 31.05 264 MET A O 1
ATOM 1435 N N . ALA A 1 200 ? -18.767 -19.100 -28.766 1.00 30.66 265 ALA A N 1
ATOM 1436 C CA . ALA A 1 200 ? -17.808 -19.251 -29.852 1.00 31.63 265 ALA A CA 1
ATOM 1437 C C . ALA A 1 200 ? -17.915 -20.642 -30.464 1.00 33.27 265 ALA A C 1
ATOM 1438 O O . ALA A 1 200 ? -17.830 -20.799 -31.685 1.00 30.46 265 ALA A O 1
ATOM 1440 N N . PHE A 1 201 ? -18.115 -21.655 -29.621 1.00 33.67 266 PHE A N 1
ATOM 1441 C CA . PHE A 1 201 ? -18.363 -23.008 -30.097 1.00 33.41 266 PHE A CA 1
ATOM 1442 C C . PHE A 1 201 ? -19.617 -23.058 -30.957 1.00 45.91 266 PHE A C 1
ATOM 1443 O O . PHE A 1 201 ? -19.601 -23.595 -32.074 1.00 46.32 266 PHE A O 1
ATOM 1451 N N . VAL A 1 202 ? -20.716 -22.494 -30.450 1.00 33.35 267 VAL A N 1
ATOM 1452 C CA . VAL A 1 202 ? -21.966 -22.485 -31.200 1.00 31.66 267 VAL A CA 1
ATOM 1453 C C . VAL A 1 202 ? -21.786 -21.762 -32.531 1.00 33.91 267 VAL A C 1
ATOM 1454 O O . VAL A 1 202 ? -22.168 -22.281 -33.583 1.00 31.06 267 VAL A O 1
ATOM 1458 N N . ASP A 1 203 ? -21.185 -20.562 -32.509 1.00 35.15 268 ASP A N 1
ATOM 1459 C CA . ASP A 1 203 ? -20.925 -19.828 -33.749 1.00 34.59 268 ASP A CA 1
ATOM 1460 C C . ASP A 1 203 ? -19.947 -20.550 -34.672 1.00 37.43 268 ASP A C 1
ATOM 1461 O O . ASP A 1 203 ? -19.874 -20.215 -35.859 1.00 41.01 268 ASP A O 1
ATOM 1466 N N . SER A 1 204 ? -19.177 -21.506 -34.153 1.00 45.85 269 SER A N 1
ATOM 1467 C CA . SER A 1 204 ? -18.224 -22.253 -34.967 1.00 49.76 269 SER A CA 1
ATOM 1468 C C . SER A 1 204 ? -18.874 -23.406 -35.714 1.00 66.02 269 SER A C 1
ATOM 1469 O O . SER A 1 204 ? -18.322 -23.864 -36.724 1.00 63.25 269 SER A O 1
ATOM 1472 N N . LEU A 1 205 ? -20.007 -23.913 -35.219 1.00 52.87 270 LEU A N 1
ATOM 1473 C CA . LEU A 1 205 ? -20.686 -24.989 -35.925 1.00 60.81 270 LEU A CA 1
ATOM 1474 C C . LEU A 1 205 ? -21.129 -24.525 -37.305 1.00 72.78 270 LEU A C 1
ATOM 1475 O O . LEU A 1 205 ? -20.966 -25.251 -38.296 1.00 71.66 270 LEU A O 1
ATOM 1480 N N . ASN A 1 206 ? -21.681 -23.311 -37.387 1.00 62.98 271 ASN A N 1
ATOM 1481 C CA . ASN A 1 206 ? -21.978 -22.683 -38.668 1.00 73.86 271 ASN A CA 1
ATOM 1482 C C . ASN A 1 206 ? -20.717 -22.636 -39.527 1.00 88.32 271 ASN A C 1
ATOM 1483 O O . ASN A 1 206 ? -19.767 -21.909 -39.205 1.00 85.72 271 ASN A O 1
ATOM 1488 N N . ALA A 1 207 ? -20.702 -23.417 -40.610 1.00 89.29 272 ALA A N 1
ATOM 1489 C CA . ALA A 1 207 ? -19.555 -23.511 -41.514 1.00 73.22 272 ALA A CA 1
ATOM 1490 C C . ALA A 1 207 ? -18.274 -23.840 -40.751 1.00 73.06 272 ALA A C 1
ATOM 1491 O O . ALA A 1 207 ? -18.279 -24.679 -39.849 1.00 70.56 272 ALA A O 1
ATOM 1493 N N . GLN B 2 7 ? -18.317 -7.031 -0.705 1.00 37.79 498 GLN B N 1
ATOM 1494 C CA . GLN B 2 7 ? -17.992 -6.411 -2.002 1.00 41.51 498 GLN B CA 1
ATOM 1495 C C . GLN B 2 7 ? -17.041 -7.235 -2.889 1.00 46.52 498 GLN B C 1
ATOM 1496 O O . GLN B 2 7 ? -16.039 -7.778 -2.402 1.00 37.38 498 GLN B O 1
ATOM 1502 N N . TYR B 2 8 ? -17.353 -7.318 -4.192 1.00 34.45 499 TYR B N 1
ATOM 1503 C CA . TYR B 2 8 ? -16.623 -8.182 -5.115 1.00 24.48 499 TYR B CA 1
ATOM 1504 C C . TYR B 2 8 ? -16.509 -7.532 -6.487 1.00 22.36 499 TYR B C 1
ATOM 1505 O O . TYR B 2 8 ? -17.467 -6.925 -6.969 1.00 24.13 499 TYR B O 1
ATOM 1514 N N . SER B 2 9 ? -15.234 -7.722 -7.112 1.00 17.64 500 SER B N 1
ATOM 1515 C CA . SER B 2 9 ? -15.121 -7.084 -8.435 1.00 26.56 500 SER B CA 1
ATOM 1516 C C . SER B 2 9 ? -15.144 -8.110 -9.553 1.00 26.49 500 SER B C 1
ATOM 1517 O O . SER B 2 9 ? -14.290 -8.993 -9.591 1.00 22.90 500 SER B O 1
#

Foldseek 3Di:
DQADPLLVVLLVLLVVLAVVCVVVNQVVSCVPQWQDQDPVCPPVPNNLARLASYDDDPVQSVVLSVLCSVLVSQCCVLPRPVVSVVLSVVQSNQLQVQLCVVPRTPHGHNLSSSLLSLLQQDLLCVQVVPSRGHDDPVVNVVVVVVLVCLVVVVDDDHHSVSSNVSSNVSNNVVSVVVSVPD

B-factor: mean 30.91, std 13.93, range [8.54, 93.64]

Secondary structure (DSSP, 8-state):
----HHHHHHHHHHHHHHHHHHHH-HHHHHHHHSS--SGGGTT-TTHHHHGGG--SSHHHHHHHHHHIIIIIHHHHHHH-HHHHHHHHHHHHHHHHHHHHHHH-S-B--THHHHHHHHHHHHHHHHHSGGGS----HHHHHHHHHHHHHHHTT-SSS---HHHHHHHHHHHHHHHHHHHH--/-B-

Nearest PDB structures (foldseek):
  5f5b-assembly1_A  TM=1.001E+00  e=1.325E-25  Escherichia coli
  4qnz-assembly1_A  TM=9.898E-01  e=1.261E-25  Escherichia coli str. K-12 substr. MC4100
  2xtu-assembly1_A  TM=9.851E-01  e=3.933E-25  Escherichia coli BL21(DE3)
  2ic8-assembly1_A  TM=9.825E-01  e=5.841E-25  Escherichia coli
  3txt-assembly1_A  TM=9.898E-01  e=1.570E-24  Escherichia coli K-12

Radius of gyration: 15.73 Å; Cα contacts (8 Å, |Δi|>4): 289; chains: 2; bounding box: 40×37×40 Å

Sequence (185 aa):
ERAGPVTWVMMIACVVVFIAMQILGDQQEVMLWLAWPFDPTLKFEFFWRYFTHALMHFSLMHILFNLLWWWYLGGAVEKRLGSGKLIVITLISALLSGYVQQKFSGPWFGGLSGVVYALMGYVWLRGERDPQSGIYLQRGLIIFFALIWIVAGWFDLFGMSMANGAHIAGLAVGLAMAFVDSLNAQYS

InterPro domains:
  IPR022732 Peptidase S54, GlpG peptidase, N-terminal [PF12122] (1-82)
  IPR022764 Peptidase S54, rhomboid domain [PF01694] (133-268)
  IPR023662 Rhomboid protease GlpG [MF_01594] (1-274)
  IPR023662 Rhomboid protease GlpG [TIGR04239] (4-269)
  IPR035952 Rhomboid-like superfamily [G3DSA:1.20.1540.10] (91-271)
  IPR035952 Rhomboid-like superfamily [SSF144091] (92-267)
  IPR038236 GlpG peptidase, N-terminal domain superfamily [G3DSA:3.30.70.2350] (1-67)

GO terms:
  GO:0042802 identical protein binding (F, IPI)
  GO:0005886 plasma membrane (C, IDA)
  GO:0004252 serine-type endopeptidase activity (F, IDA)
  GO:0006508 proteolysis (P, IDA)
  GO:0004175 endopeptidase activity (F, IMP)
  GO:0006508 proteolysis (P, IMP)

Organism: Escherichia coli (strain K12) (NCBI:txid83333)